Protein AF-A0A1Y3QHJ2-F1 (afdb_monomer_lite)

Sequence (324 aa):
MSIDGQADSLTLNLDTQTADIRLKFNGIVQNLMLSGNHRANIAVTGNGTVGNIDTSQLTGNANLILSGQLNVKTVNNGPASLLQMSVPSASGPSTPSAPSSPSTPSAPPDYNPSVVNAVYEANADFVKFRIDATDAVKIYYTAVETGKSGPGSAERLKEWVEESDLSDGTTGESAVTGGFANITVTNLVESTDYVLYITAEAPDGKLSDLYRKSFATDEFRIISSSYNIPDPDGDEVEVTVRLNALGDAWLYWALTTDLTSSFDSNDVKTREDFVKCGKFLKDSGTAEAVFNINNIAPGTRYRLLVAAEDRKDKLSDVFVLPLE

Radius of gyration: 25.55 Å; chains: 1; bounding box: 51×55×76 Å

Secondary structure (DSSP, 8-state):
-EE-SEEEEEEEE----S--EEEEE-SEEEEEEEEE---SEEEEEESSEEEEEEEEEE-S-PEEEE-SS-EEEEETTEEGGGTBPPPPPP-PPPPP--PPPPPPPPPPP----EEEEEEEEE-SS-EEEEEEEES-SEEEEEEEETTS---SSHHHHHHHHHHS-GGGSSEEEEE-BTTEEEEEE-SPPTT-EEEEEEEEE-TTSPBPP-EEEEEEPPPP-EEEEEEE-S-TTSS-EEEEEEES--S--EEEEEEES-TT----TTGGGT-TT-EEEEE--GGG---EEEEEE--PPTT--EEEEEEEE-TTSPBPPPEEEEE-

pLDDT: mean 76.07, std 14.59, range [29.7, 97.44]

Structure (mmCIF, N/CA/C/O backbone):
data_AF-A0A1Y3QHJ2-F1
#
_entry.id   AF-A0A1Y3QHJ2-F1
#
loop_
_atom_site.group_PDB
_atom_site.id
_atom_site.type_symbol
_atom_site.label_atom_id
_atom_site.label_alt_id
_atom_site.label_comp_id
_atom_site.label_asym_id
_atom_site.label_entity_id
_atom_site.label_seq_id
_atom_site.pdbx_PDB_ins_code
_atom_site.Cartn_x
_atom_site.Cartn_y
_atom_site.Cartn_z
_atom_site.occupancy
_atom_site.B_iso_or_equiv
_atom_site.auth_seq_id
_atom_site.auth_comp_id
_atom_site.auth_asym_id
_atom_site.auth_atom_id
_atom_site.pdbx_PDB_model_num
ATOM 1 N N . MET A 1 1 ? -21.244 -11.523 -12.865 1.00 74.50 1 MET A N 1
ATOM 2 C CA . MET A 1 1 ? -22.252 -11.129 -13.876 1.00 74.50 1 MET A CA 1
ATOM 3 C C . MET A 1 1 ? -21.864 -11.728 -15.225 1.00 74.50 1 MET A C 1
ATOM 5 O O . MET A 1 1 ? -20.680 -11.699 -15.538 1.00 74.50 1 MET A O 1
ATOM 9 N N . SER A 1 2 ? -22.811 -12.298 -15.984 1.00 73.25 2 SER A N 1
ATOM 10 C CA . SER A 1 2 ? -22.583 -12.787 -17.361 1.00 73.25 2 SER A CA 1
ATOM 11 C C . SER A 1 2 ? -23.254 -11.842 -18.353 1.00 73.25 2 SER A C 1
ATOM 13 O O . SER A 1 2 ? -24.380 -11.419 -18.101 1.00 73.25 2 SER A O 1
ATOM 15 N N . ILE A 1 3 ? -22.560 -11.500 -19.436 1.00 71.75 3 ILE A N 1
ATOM 16 C CA . ILE A 1 3 ? -23.024 -10.592 -20.486 1.00 71.75 3 ILE A CA 1
ATOM 17 C C . ILE A 1 3 ? -22.889 -11.311 -21.829 1.00 71.75 3 ILE A C 1
ATOM 19 O O . ILE A 1 3 ? -21.783 -11.636 -22.275 1.00 71.75 3 ILE A O 1
ATOM 23 N N . ASP A 1 4 ? -24.034 -11.541 -22.463 1.00 75.88 4 ASP A N 1
ATOM 24 C CA . ASP A 1 4 ? -24.168 -12.240 -23.738 1.00 75.88 4 ASP A CA 1
ATOM 25 C C . ASP A 1 4 ? -24.806 -11.286 -24.771 1.00 75.88 4 ASP A C 1
ATOM 27 O O . ASP A 1 4 ? -25.758 -10.576 -24.446 1.00 75.88 4 ASP A O 1
ATOM 31 N N . GLY A 1 5 ? -24.285 -11.239 -26.006 1.00 69.38 5 GLY A N 1
ATOM 32 C CA . GLY A 1 5 ? -24.811 -10.385 -27.091 1.00 69.38 5 GLY A CA 1
ATOM 33 C C . GLY A 1 5 ? -23.805 -9.395 -27.700 1.00 69.38 5 GLY A C 1
ATOM 34 O O . GLY A 1 5 ? -22.603 -9.479 -27.452 1.00 69.38 5 GLY A O 1
ATOM 35 N N . GLN A 1 6 ? -24.285 -8.477 -28.547 1.00 80.00 6 GLN A N 1
ATOM 36 C CA . GLN A 1 6 ? -23.481 -7.384 -29.115 1.00 80.00 6 GLN A CA 1
ATOM 37 C C . GLN A 1 6 ? -23.921 -6.033 -28.544 1.00 80.00 6 GLN A C 1
ATOM 39 O O . GLN A 1 6 ? -25.118 -5.757 -28.491 1.00 80.00 6 GLN A O 1
ATOM 44 N N . ALA A 1 7 ? -22.962 -5.192 -28.154 1.00 76.88 7 ALA A N 1
ATOM 45 C CA . ALA A 1 7 ? -23.208 -3.820 -27.720 1.00 76.88 7 ALA A CA 1
ATOM 46 C C . ALA A 1 7 ? -22.099 -2.870 -28.199 1.00 76.88 7 ALA A C 1
ATOM 48 O O . ALA A 1 7 ? -20.909 -3.176 -28.104 1.00 76.88 7 ALA A O 1
ATOM 49 N N . ASP A 1 8 ? -22.480 -1.680 -28.659 1.00 74.19 8 ASP A N 1
ATOM 50 C CA . ASP A 1 8 ? -21.516 -0.633 -29.026 1.00 74.19 8 ASP A CA 1
ATOM 51 C C . ASP A 1 8 ? -20.899 0.038 -27.787 1.00 74.19 8 ASP A C 1
ATOM 53 O O . ASP A 1 8 ? -19.733 0.439 -27.788 1.00 74.19 8 ASP A O 1
ATOM 57 N N . SER A 1 9 ? -21.665 0.137 -26.701 1.00 83.69 9 SER A N 1
ATOM 58 C CA . SER A 1 9 ? -21.192 0.652 -25.420 1.00 83.69 9 SER A CA 1
ATOM 59 C C . SER A 1 9 ? -21.921 -0.020 -24.265 1.00 83.69 9 SER A C 1
ATOM 61 O O . SER A 1 9 ? -23.129 -0.258 -24.335 1.00 83.69 9 SER A O 1
ATOM 63 N N . LEU A 1 10 ? -21.183 -0.313 -23.200 1.00 83.50 10 LEU A N 1
ATOM 64 C CA . LEU A 1 10 ? -21.705 -0.796 -21.934 1.00 83.50 10 LEU A CA 1
ATOM 65 C C . LEU A 1 10 ? -21.064 -0.008 -20.793 1.00 83.50 10 LEU A C 1
ATOM 67 O O . LEU A 1 10 ? -19.842 0.055 -20.683 1.00 83.50 10 LEU A O 1
ATOM 71 N N . THR A 1 11 ? -21.891 0.552 -19.915 1.00 85.50 11 THR A N 1
ATOM 72 C CA . THR A 1 11 ? -21.436 1.245 -18.707 1.00 85.50 11 THR A CA 1
ATOM 73 C C . THR A 1 11 ? -21.880 0.475 -17.478 1.00 85.50 11 THR A C 1
ATOM 75 O O . THR A 1 11 ? -23.063 0.168 -17.331 1.00 85.50 11 THR A O 1
ATOM 78 N N . LEU A 1 12 ? -20.935 0.175 -16.591 1.00 83.19 12 LEU A N 1
ATOM 79 C CA . LEU A 1 12 ? -21.197 -0.472 -15.313 1.00 83.19 12 LEU A CA 1
ATOM 80 C C . LEU A 1 12 ? -20.779 0.468 -14.186 1.00 83.19 12 LEU A C 1
ATOM 82 O O . LEU A 1 12 ? -19.601 0.804 -14.068 1.00 83.19 12 LEU A O 1
ATOM 86 N N . ASN A 1 13 ? -21.749 0.859 -13.356 1.00 83.69 13 ASN A N 1
ATOM 87 C CA . ASN A 1 13 ? -21.467 1.583 -12.125 1.00 83.69 13 ASN A CA 1
ATOM 88 C C . ASN A 1 13 ? -21.256 0.589 -10.974 1.00 83.69 13 ASN A C 1
ATOM 90 O O . ASN A 1 13 ? -22.161 -0.175 -10.636 1.00 83.69 13 ASN A O 1
ATOM 94 N N . LEU A 1 14 ? -20.054 0.589 -10.408 1.00 78.44 14 LEU A N 1
ATOM 95 C CA . LEU A 1 14 ? -19.571 -0.356 -9.407 1.00 78.44 14 LEU A CA 1
ATOM 96 C C . LEU A 1 14 ? -19.468 0.327 -8.036 1.00 78.44 14 LEU A C 1
ATOM 98 O O . LEU A 1 14 ? -18.409 0.363 -7.413 1.00 78.44 14 LEU A O 1
ATOM 102 N N . ASP A 1 15 ? -20.584 0.870 -7.558 1.00 67.00 15 ASP A N 1
ATOM 103 C CA . ASP A 1 15 ? -20.680 1.446 -6.217 1.00 67.00 15 ASP A CA 1
ATOM 104 C C . ASP A 1 15 ? -21.048 0.355 -5.211 1.00 67.00 15 ASP A C 1
ATOM 106 O O . ASP A 1 15 ? -22.217 0.079 -4.971 1.00 67.00 15 ASP A O 1
ATOM 110 N N . THR A 1 16 ? -20.039 -0.333 -4.677 1.00 53.06 16 THR A N 1
ATOM 111 C CA . THR A 1 16 ? -20.116 -1.208 -3.490 1.00 53.06 16 THR A CA 1
ATOM 112 C C . THR A 1 16 ? -18.688 -1.621 -3.113 1.00 53.06 16 THR A C 1
ATOM 114 O O . THR A 1 16 ? -17.949 -2.182 -3.926 1.00 53.06 16 THR A O 1
ATOM 117 N N . GLN A 1 17 ? -18.254 -1.256 -1.905 1.00 61.88 17 GLN A N 1
ATOM 118 C CA . GLN A 1 17 ? -16.853 -1.340 -1.484 1.00 61.88 17 GLN A CA 1
ATOM 119 C C . GLN A 1 17 ? -16.492 -2.743 -0.960 1.00 61.88 17 GLN A C 1
ATOM 121 O O . GLN A 1 17 ? -17.275 -3.344 -0.236 1.00 61.88 17 GLN A O 1
ATOM 126 N N . THR A 1 18 ? -15.280 -3.188 -1.325 1.00 54.88 18 THR A N 1
ATOM 127 C CA . THR A 1 18 ? -14.470 -4.344 -0.858 1.00 54.88 18 THR A CA 1
ATOM 128 C C . THR A 1 18 ? -14.673 -5.751 -1.443 1.00 54.88 18 THR A C 1
ATOM 130 O O . THR A 1 18 ? -13.774 -6.570 -1.265 1.00 54.88 18 THR A O 1
ATOM 133 N N . ALA A 1 19 ? -15.738 -6.064 -2.188 1.00 63.38 19 ALA A N 1
ATOM 134 C CA . ALA A 1 19 ? -15.922 -7.423 -2.734 1.00 63.38 19 ALA A CA 1
ATOM 135 C C . ALA A 1 19 ? -15.383 -7.598 -4.166 1.00 63.38 19 ALA A C 1
ATOM 137 O O . ALA A 1 19 ? -15.693 -6.790 -5.031 1.00 63.38 19 ALA A O 1
ATOM 138 N N . ASP A 1 20 ? -14.663 -8.688 -4.455 1.00 73.25 20 ASP A N 1
ATOM 139 C CA . ASP A 1 20 ? -14.214 -9.000 -5.821 1.00 73.25 20 ASP A CA 1
ATOM 140 C C . ASP A 1 20 ? -15.395 -9.159 -6.797 1.00 73.25 20 ASP A C 1
ATOM 142 O O . ASP A 1 20 ? -16.330 -9.935 -6.571 1.00 73.25 20 ASP A O 1
ATOM 146 N N . ILE A 1 21 ? -15.318 -8.484 -7.943 1.00 77.62 21 ILE A N 1
ATOM 147 C CA . ILE A 1 21 ? -16.323 -8.538 -9.004 1.00 77.62 21 ILE A CA 1
ATOM 148 C C . ILE A 1 21 ? -15.793 -9.361 -10.174 1.00 77.62 21 ILE A C 1
ATOM 150 O O . ILE A 1 21 ? -14.701 -9.138 -10.687 1.00 77.62 21 ILE A O 1
ATOM 154 N N . ARG A 1 22 ? -16.611 -10.303 -10.656 1.00 80.06 22 ARG A N 1
ATOM 155 C CA . ARG A 1 22 ? -16.335 -11.066 -11.882 1.00 80.06 22 ARG A CA 1
ATOM 156 C C . ARG A 1 22 ? -17.336 -10.716 -12.976 1.00 80.06 22 ARG A C 1
ATOM 158 O O . ARG A 1 22 ? -18.538 -10.973 -12.836 1.00 80.06 22 ARG A O 1
ATOM 165 N N . LEU A 1 23 ? -16.833 -10.173 -14.078 1.00 84.31 23 LEU A N 1
ATOM 166 C CA . LEU A 1 23 ? -17.567 -9.888 -15.306 1.00 84.31 23 LEU A CA 1
ATOM 167 C C . LEU A 1 23 ? -17.181 -10.940 -16.351 1.00 84.31 23 LEU A C 1
ATOM 169 O O . LEU A 1 23 ? -16.006 -11.095 -16.672 1.00 84.31 23 LEU A O 1
ATOM 173 N N . LYS A 1 24 ? -18.151 -11.698 -16.861 1.00 83.25 24 LYS A N 1
ATOM 174 C CA . LYS A 1 24 ? -17.929 -12.713 -17.897 1.00 83.25 24 LYS A CA 1
ATOM 175 C C . LYS A 1 24 ? -18.602 -12.281 -19.195 1.00 83.25 24 LYS A C 1
ATOM 177 O O . LYS A 1 24 ? -19.815 -12.107 -19.208 1.00 83.25 24 LYS A O 1
ATOM 182 N N . PHE A 1 25 ? -17.831 -12.148 -20.269 1.00 80.75 25 PHE A N 1
ATOM 183 C CA . PHE A 1 25 ? -18.305 -11.754 -21.595 1.00 80.75 25 PHE A CA 1
ATOM 184 C C . PHE A 1 25 ? -18.211 -12.923 -22.577 1.00 80.75 25 PHE A C 1
ATOM 186 O O . PHE A 1 25 ? -17.124 -13.451 -22.820 1.00 80.75 25 PHE A O 1
ATOM 193 N N . ASN A 1 26 ? -19.334 -13.290 -23.197 1.00 78.19 26 ASN A N 1
ATOM 194 C CA . ASN A 1 26 ? -19.367 -14.270 -24.294 1.00 78.19 26 ASN A CA 1
ATOM 195 C C . ASN A 1 26 ? -19.867 -13.645 -25.614 1.00 78.19 26 ASN A C 1
ATOM 197 O O . ASN A 1 26 ? -20.387 -14.344 -26.480 1.00 78.19 26 ASN A O 1
ATOM 201 N N . GLY A 1 27 ? -19.727 -12.323 -25.761 1.00 75.81 27 GLY A N 1
ATOM 202 C CA . GLY A 1 27 ? -20.218 -11.532 -26.895 1.00 75.81 27 GLY A CA 1
ATOM 203 C C . GLY A 1 27 ? -19.237 -10.442 -27.345 1.00 75.81 27 GLY A C 1
ATOM 204 O O . GLY A 1 27 ? -18.056 -10.510 -27.014 1.00 75.81 27 GLY A O 1
ATOM 205 N N . ILE A 1 28 ? -19.698 -9.443 -28.105 1.00 79.25 28 ILE A N 1
ATOM 206 C CA . ILE A 1 28 ? -18.853 -8.324 -28.569 1.00 79.25 28 ILE A CA 1
ATOM 207 C C . ILE A 1 28 ? -19.315 -7.025 -27.912 1.00 79.25 28 ILE A C 1
ATOM 209 O O . ILE A 1 28 ? -20.447 -6.601 -28.119 1.00 79.25 28 ILE A O 1
ATOM 213 N N . VAL A 1 29 ? -18.423 -6.369 -27.175 1.00 83.75 29 VAL A N 1
ATOM 214 C CA . VAL A 1 29 ? -18.633 -5.033 -26.608 1.00 83.75 29 VAL A CA 1
ATOM 215 C C . VAL A 1 29 ? -17.562 -4.101 -27.155 1.00 83.75 29 VAL A C 1
ATOM 217 O O . VAL A 1 29 ? -16.384 -4.341 -26.925 1.00 83.75 29 VAL A O 1
ATOM 220 N N . GLN A 1 30 ? -17.919 -3.048 -27.894 1.00 78.69 30 GLN A N 1
ATOM 221 C CA . GLN A 1 30 ? -16.894 -2.146 -28.447 1.00 78.69 30 GLN A CA 1
ATOM 222 C C . GLN A 1 30 ? -16.276 -1.249 -27.370 1.00 78.69 30 GLN A C 1
ATOM 224 O O . GLN A 1 30 ? -15.064 -1.059 -27.374 1.00 78.69 30 GLN A O 1
ATOM 229 N N . ASN A 1 31 ? -17.076 -0.750 -26.424 1.00 81.69 31 ASN A N 1
ATOM 230 C CA . ASN A 1 31 ? -16.598 0.084 -25.321 1.00 81.69 31 ASN A CA 1
ATOM 231 C C . ASN A 1 31 ? -17.217 -0.363 -23.996 1.00 81.69 31 ASN A C 1
ATOM 233 O O . ASN A 1 31 ? -18.437 -0.393 -23.856 1.00 81.69 31 ASN A O 1
ATOM 237 N N . LEU A 1 32 ? -16.377 -0.696 -23.023 1.00 85.75 32 LEU A N 1
ATOM 238 C CA . LEU A 1 32 ? -16.761 -0.969 -21.647 1.00 85.75 32 LEU A CA 1
ATOM 239 C C . LEU A 1 32 ? -16.273 0.184 -20.773 1.00 85.75 32 LEU A C 1
ATOM 241 O O . LEU A 1 32 ? -15.070 0.373 -20.640 1.00 85.75 32 LEU A O 1
ATOM 245 N N . MET A 1 33 ? -17.185 0.924 -20.154 1.00 88.12 33 MET A N 1
ATOM 246 C CA . MET A 1 33 ? -16.842 1.935 -19.156 1.00 88.12 33 MET A CA 1
ATOM 247 C C . MET A 1 33 ? -17.164 1.406 -17.763 1.00 88.12 33 MET A C 1
ATOM 249 O O . MET A 1 33 ? -18.305 1.033 -17.479 1.00 88.12 33 MET A O 1
ATOM 253 N N . LEU A 1 34 ? -16.155 1.381 -16.902 1.00 87.19 34 LEU A N 1
ATOM 254 C CA . LEU A 1 34 ? -16.293 1.057 -15.493 1.00 87.19 34 LEU A CA 1
ATOM 255 C C . LEU A 1 34 ? -16.193 2.359 -14.697 1.00 87.19 34 LEU A C 1
ATOM 257 O O . LEU A 1 34 ? -15.234 3.116 -14.853 1.00 87.19 34 LEU A O 1
ATOM 261 N N . SER A 1 35 ? -17.186 2.621 -13.855 1.00 85.56 35 SER A N 1
ATOM 262 C CA . SER A 1 35 ? -17.244 3.816 -13.011 1.00 85.56 35 SER A CA 1
ATOM 263 C C . SER A 1 35 ? -17.597 3.459 -11.571 1.00 85.56 35 SER A C 1
ATOM 265 O O . SER A 1 35 ? -18.102 2.368 -11.316 1.00 85.56 35 SER A O 1
ATOM 267 N N . GLY A 1 36 ? -17.364 4.386 -10.644 1.00 77.75 36 GLY A N 1
ATOM 268 C CA . GLY A 1 36 ? -17.767 4.254 -9.238 1.00 77.75 36 GLY A CA 1
ATOM 269 C C . GLY 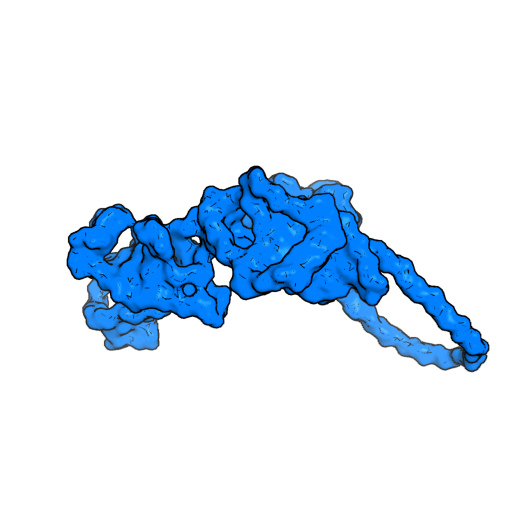A 1 36 ? -16.593 4.068 -8.277 1.00 77.75 36 GLY A C 1
ATOM 270 O O . GLY A 1 36 ? -15.427 4.043 -8.676 1.00 77.75 36 GLY A O 1
ATOM 271 N N . ASN A 1 37 ? -16.886 3.954 -6.984 1.00 76.38 37 ASN A N 1
ATOM 272 C CA . ASN A 1 37 ? -15.870 3.829 -5.933 1.00 76.38 37 ASN A CA 1
ATOM 273 C C . ASN A 1 37 ? -15.683 2.362 -5.513 1.00 76.38 37 ASN A C 1
ATOM 275 O O . ASN A 1 37 ? -16.246 1.906 -4.514 1.00 76.38 37 ASN A O 1
ATOM 279 N N . HIS A 1 38 ? -14.883 1.622 -6.285 1.00 73.69 38 HIS A N 1
ATOM 280 C CA . HIS A 1 38 ? -14.616 0.202 -6.054 1.00 73.69 38 HIS A CA 1
ATOM 281 C C . HIS A 1 38 ? -13.166 -0.065 -5.641 1.00 73.69 38 HIS A C 1
ATOM 283 O O . HIS A 1 38 ? -12.256 0.427 -6.301 1.00 73.69 38 HIS A O 1
ATOM 289 N N . ARG A 1 39 ? -12.965 -0.873 -4.588 1.00 67.19 39 ARG A N 1
ATOM 290 C CA . ARG A 1 39 ? -11.658 -1.086 -3.928 1.00 67.19 39 ARG A CA 1
ATOM 291 C C . ARG A 1 39 ? -11.122 -2.525 -3.941 1.00 67.19 39 ARG A C 1
ATOM 293 O O . ARG A 1 39 ? -10.211 -2.832 -3.184 1.00 67.19 39 ARG A O 1
ATOM 300 N N . ALA A 1 40 ? -11.702 -3.410 -4.753 1.00 67.25 40 ALA A N 1
ATOM 301 C CA . ALA A 1 40 ? -11.321 -4.825 -4.854 1.00 67.25 40 ALA A CA 1
ATOM 302 C C . ALA A 1 40 ? -11.030 -5.236 -6.311 1.00 67.25 40 ALA A C 1
ATOM 304 O O . ALA A 1 40 ? -10.972 -4.380 -7.201 1.00 67.25 40 ALA A O 1
ATOM 305 N N . ASN A 1 41 ? -10.783 -6.526 -6.576 1.00 75.94 41 ASN A N 1
ATOM 306 C CA . ASN A 1 41 ? -10.454 -6.976 -7.927 1.00 75.94 41 ASN A CA 1
ATOM 307 C C . ASN A 1 41 ? -11.695 -6.974 -8.826 1.00 75.94 41 ASN A C 1
ATOM 309 O O . ASN A 1 41 ? -12.740 -7.522 -8.482 1.00 75.94 41 ASN A O 1
ATOM 313 N N . ILE A 1 42 ? -11.541 -6.453 -10.040 1.00 78.69 42 ILE A N 1
ATOM 314 C CA . ILE A 1 42 ? -12.498 -6.589 -11.133 1.00 78.69 42 ILE A CA 1
ATOM 315 C C . ILE A 1 42 ? -11.883 -7.549 -12.149 1.00 78.69 42 ILE A C 1
ATOM 317 O O . ILE A 1 42 ? -11.022 -7.178 -12.946 1.00 78.69 42 ILE A O 1
ATOM 321 N N . ALA A 1 43 ? -12.322 -8.802 -12.135 1.00 80.00 43 ALA A N 1
ATOM 322 C CA . ALA A 1 43 ? -11.912 -9.783 -13.128 1.00 80.00 43 ALA A CA 1
ATOM 323 C C . ALA A 1 43 ? -12.849 -9.730 -14.338 1.00 80.00 43 ALA A C 1
ATOM 325 O O . ALA A 1 43 ? -14.030 -10.074 -14.239 1.00 80.00 43 ALA A O 1
ATOM 326 N N . VAL A 1 44 ? -12.313 -9.343 -15.492 1.00 82.56 44 VAL A N 1
ATOM 327 C CA . VAL A 1 44 ? -12.990 -9.413 -16.787 1.00 82.56 44 VAL A CA 1
ATOM 328 C C . VAL A 1 44 ? -12.533 -10.682 -17.497 1.00 82.56 44 VAL A C 1
ATOM 330 O O . VAL A 1 44 ? -11.347 -10.900 -17.747 1.00 82.56 44 VAL A O 1
ATOM 333 N N . THR A 1 45 ? -13.490 -11.559 -17.773 1.00 78.19 45 THR A N 1
ATOM 334 C CA . THR A 1 45 ? -13.250 -12.937 -18.207 1.00 78.19 45 THR A CA 1
ATOM 335 C C . THR A 1 45 ? -14.158 -13.323 -19.371 1.00 78.19 45 THR A C 1
ATOM 337 O O . THR A 1 45 ? -15.135 -12.630 -19.651 1.00 78.19 45 THR A O 1
ATOM 340 N N . GLY A 1 46 ? -13.888 -14.452 -20.026 1.00 77.31 46 GLY A N 1
ATOM 341 C CA . GLY A 1 46 ? -14.797 -15.062 -21.002 1.00 77.31 46 GLY A CA 1
ATOM 342 C C . GLY A 1 46 ? -14.148 -15.330 -22.356 1.00 77.31 46 GLY A C 1
ATOM 343 O O . GLY A 1 46 ? -12.927 -15.429 -22.447 1.00 77.31 46 GLY A O 1
ATOM 344 N N . ASN A 1 47 ? -14.984 -15.486 -23.385 1.00 76.69 47 ASN A N 1
ATOM 345 C CA . ASN A 1 47 ? -14.582 -15.908 -24.736 1.00 76.69 47 ASN A CA 1
ATOM 346 C C . ASN A 1 47 ? -15.000 -14.883 -25.815 1.00 76.69 47 ASN A C 1
ATOM 348 O O . ASN A 1 47 ? -15.051 -15.208 -26.999 1.00 76.69 47 ASN A O 1
ATOM 352 N N . GLY A 1 48 ? -15.397 -13.678 -25.395 1.00 76.69 48 GLY A N 1
ATOM 353 C CA . GLY A 1 48 ? -15.868 -12.596 -26.260 1.00 76.69 48 GLY A CA 1
ATOM 354 C C . GLY A 1 48 ? -14.786 -11.590 -26.670 1.00 76.69 48 GLY A C 1
ATOM 355 O O . GLY A 1 48 ? -13.601 -11.765 -26.390 1.00 76.69 48 GLY A O 1
ATOM 356 N N . THR A 1 49 ? -15.213 -10.492 -27.294 1.00 79.06 49 THR A N 1
ATOM 357 C CA . THR A 1 49 ? -14.356 -9.349 -27.645 1.00 79.06 49 THR A CA 1
ATOM 358 C C . THR A 1 49 ? -14.791 -8.120 -26.858 1.00 79.06 49 THR A C 1
ATOM 360 O O . THR A 1 49 ? -15.969 -7.767 -26.880 1.00 79.06 49 THR A O 1
ATOM 363 N N . VAL A 1 50 ? -13.844 -7.433 -26.222 1.00 82.31 50 VAL A N 1
ATOM 364 C CA . VAL A 1 50 ? -14.040 -6.111 -25.619 1.00 82.31 50 VAL A CA 1
ATOM 365 C C . VAL A 1 50 ? -13.098 -5.130 -26.314 1.00 82.31 50 VAL A C 1
ATOM 367 O O . VAL A 1 50 ? -11.890 -5.309 -26.279 1.00 82.31 50 VAL A O 1
ATOM 370 N N . GLY A 1 51 ? -13.612 -4.119 -27.009 1.00 77.19 51 GLY A N 1
ATOM 371 C CA . GLY A 1 51 ? -12.777 -3.173 -27.750 1.00 77.19 51 GLY A CA 1
ATOM 372 C C . GLY A 1 51 ? -11.908 -2.347 -26.803 1.00 77.19 51 GLY A C 1
ATOM 373 O O . GLY A 1 51 ? -10.733 -2.651 -26.618 1.00 77.19 51 GLY A O 1
ATOM 374 N N . ASN A 1 52 ? -12.491 -1.325 -26.187 1.00 81.56 52 ASN A N 1
ATOM 375 C CA . ASN A 1 52 ? -11.828 -0.501 -25.184 1.00 81.56 52 ASN A CA 1
ATOM 376 C C . ASN A 1 52 ? -12.442 -0.721 -23.799 1.00 81.56 52 ASN A C 1
ATOM 378 O O . ASN A 1 52 ? -13.665 -0.770 -23.673 1.00 81.56 52 ASN A O 1
ATOM 382 N N . ILE A 1 53 ? -11.603 -0.803 -22.770 1.00 81.94 53 ILE A N 1
ATOM 383 C CA . ILE A 1 53 ? -12.016 -0.723 -21.367 1.00 81.94 53 ILE A CA 1
ATOM 384 C C . ILE A 1 53 ? -11.561 0.629 -20.819 1.00 81.94 53 ILE A C 1
ATOM 386 O O . ILE A 1 53 ? -10.366 0.900 -20.767 1.00 81.94 53 ILE A O 1
ATOM 390 N N . ASP A 1 54 ? -12.503 1.465 -20.403 1.00 82.12 54 ASP A N 1
ATOM 391 C CA . ASP A 1 54 ? -12.248 2.748 -19.754 1.00 82.12 54 ASP A CA 1
ATOM 392 C C . ASP A 1 54 ? -12.514 2.627 -18.250 1.00 82.12 54 ASP A C 1
ATOM 394 O O . ASP A 1 54 ? -13.629 2.315 -17.825 1.00 82.12 54 ASP A O 1
ATOM 398 N N . THR A 1 55 ? -11.476 2.851 -17.449 1.00 80.31 55 THR A N 1
ATOM 399 C CA . THR A 1 55 ? -11.526 2.861 -15.982 1.00 80.31 55 THR A CA 1
ATOM 400 C C . THR A 1 55 ? -11.245 4.248 -15.408 1.00 80.31 55 THR A C 1
ATOM 402 O O . THR A 1 55 ? -11.012 4.369 -14.209 1.00 80.31 55 THR A O 1
ATOM 405 N N . SER A 1 56 ? -11.229 5.302 -16.227 1.00 76.81 56 SER A N 1
ATOM 406 C CA . SER A 1 56 ? -10.906 6.670 -15.790 1.00 76.81 56 SER A CA 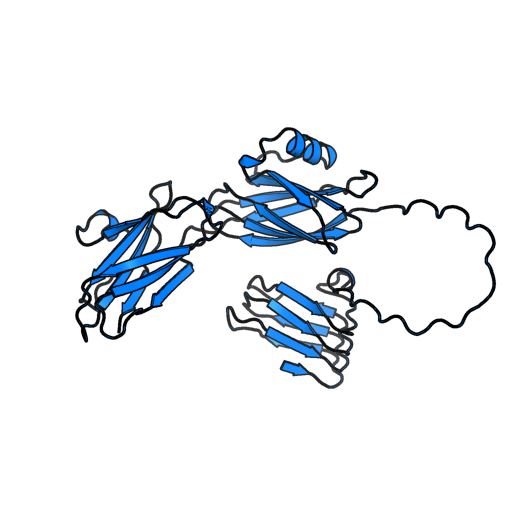1
ATOM 407 C C . SER A 1 56 ? -11.885 7.227 -14.751 1.00 76.81 56 SER A C 1
ATOM 409 O O . SER A 1 56 ? -11.536 8.128 -13.993 1.00 76.81 56 SER A O 1
ATOM 411 N N . GLN A 1 57 ? -13.101 6.676 -14.702 1.00 77.69 57 GLN A N 1
ATOM 412 C CA . GLN A 1 57 ? -14.163 7.052 -13.767 1.00 77.69 57 GLN A CA 1
ATOM 413 C C . GLN A 1 57 ? -14.257 6.113 -12.548 1.00 77.69 57 GLN A C 1
ATOM 415 O O . GLN A 1 57 ? -15.195 6.233 -11.755 1.00 77.69 57 GLN A O 1
ATOM 420 N N . LEU A 1 58 ? -13.323 5.165 -12.387 1.00 79.12 58 LEU A N 1
ATOM 421 C CA . LEU A 1 58 ? -13.195 4.352 -11.174 1.00 79.12 58 LEU A CA 1
ATOM 422 C C . LEU A 1 58 ? -12.332 5.089 -10.143 1.00 79.12 58 LEU A C 1
ATOM 424 O O . LEU A 1 58 ? -11.172 5.398 -10.401 1.00 79.12 58 LEU A O 1
ATOM 428 N N . THR A 1 59 ? -12.879 5.333 -8.954 1.00 62.41 59 THR A N 1
ATOM 429 C CA . THR A 1 59 ? -12.263 6.186 -7.919 1.00 62.41 59 THR A CA 1
ATOM 430 C C . THR A 1 59 ? -11.858 5.433 -6.644 1.00 62.41 59 THR A C 1
ATOM 432 O O . THR A 1 59 ? -11.629 6.051 -5.608 1.00 62.41 59 THR A O 1
ATOM 435 N N . GLY A 1 60 ? -11.738 4.098 -6.700 1.00 58.00 60 GLY A N 1
ATOM 436 C CA . GLY A 1 60 ? -11.490 3.257 -5.518 1.00 58.00 60 GLY A CA 1
ATOM 437 C C . GLY A 1 60 ? -10.235 2.367 -5.522 1.00 58.00 60 GLY A C 1
ATOM 438 O O . GLY A 1 60 ? -10.104 1.543 -4.632 1.00 58.00 60 GLY A O 1
ATOM 439 N N . ASN A 1 61 ? -9.281 2.519 -6.442 1.00 58.31 61 ASN A N 1
ATOM 440 C CA . ASN A 1 61 ? -8.086 1.649 -6.531 1.00 58.31 61 ASN A CA 1
ATOM 441 C C . ASN A 1 61 ? -8.398 0.168 -6.862 1.00 58.31 61 ASN A C 1
ATOM 443 O O . ASN A 1 61 ? -7.680 -0.736 -6.440 1.00 58.31 61 ASN A O 1
ATOM 447 N N . ALA A 1 62 ? -9.460 -0.098 -7.629 1.00 61.06 62 ALA A N 1
ATOM 448 C CA . ALA A 1 62 ? -9.772 -1.437 -8.128 1.00 61.06 62 ALA A CA 1
ATOM 449 C C . ALA A 1 62 ? -8.670 -1.997 -9.047 1.00 61.06 62 ALA A C 1
ATOM 451 O O . ALA A 1 62 ? -8.193 -1.311 -9.953 1.00 61.06 62 ALA A O 1
ATOM 452 N N . ASN A 1 63 ? -8.325 -3.273 -8.873 1.00 68.69 63 ASN A N 1
ATOM 453 C CA . ASN A 1 63 ? -7.388 -3.983 -9.746 1.00 68.69 63 ASN A CA 1
ATOM 454 C C . ASN A 1 63 ? -8.141 -4.658 -10.902 1.00 68.69 63 ASN A C 1
ATOM 456 O O . ASN A 1 63 ? -9.001 -5.507 -10.667 1.00 68.69 63 ASN A O 1
ATOM 460 N N . LEU A 1 64 ? -7.820 -4.308 -12.148 1.00 75.19 64 LEU A N 1
ATOM 461 C CA . LEU A 1 64 ? -8.418 -4.927 -13.333 1.00 75.19 64 LEU A CA 1
ATOM 462 C C . LEU A 1 64 ? -7.606 -6.160 -13.755 1.00 75.19 64 LEU A C 1
ATOM 464 O O . LEU A 1 64 ? -6.431 -6.049 -14.100 1.00 75.19 64 LEU A O 1
ATOM 468 N N . ILE A 1 65 ? -8.247 -7.328 -13.783 1.00 74.94 65 ILE A N 1
ATOM 469 C CA . ILE A 1 65 ? -7.632 -8.596 -14.200 1.00 74.94 65 ILE A CA 1
ATOM 470 C C . ILE A 1 65 ? -8.302 -9.071 -15.489 1.00 74.94 65 ILE A C 1
ATOM 472 O O . ILE A 1 65 ? -9.516 -9.275 -15.505 1.00 74.94 65 ILE A O 1
ATOM 476 N N . LEU A 1 66 ? -7.528 -9.292 -16.556 1.00 74.69 66 LEU A N 1
ATOM 477 C CA . LEU A 1 66 ? -8.027 -9.840 -17.822 1.00 74.69 66 LEU A CA 1
ATOM 478 C C . LEU A 1 66 ? -7.620 -11.311 -17.953 1.00 74.69 66 LEU A C 1
ATOM 480 O O . LEU A 1 66 ? -6.441 -11.651 -17.852 1.00 74.69 66 LEU A O 1
ATOM 484 N N . SER A 1 67 ? -8.586 -12.201 -18.181 1.00 66.00 67 SER A N 1
ATOM 485 C CA . SER A 1 67 ? -8.309 -13.640 -18.314 1.00 66.00 67 SER A CA 1
ATOM 486 C C . SER A 1 67 ? -9.307 -14.371 -19.220 1.00 66.00 67 SER A C 1
ATOM 488 O O . SER A 1 67 ? -10.378 -13.861 -19.544 1.00 66.00 67 SER A O 1
ATOM 490 N N . GLY A 1 68 ? -8.962 -15.592 -19.637 1.00 66.94 68 GLY A N 1
ATOM 491 C CA . GLY A 1 68 ? -9.761 -16.393 -20.574 1.00 66.94 68 GLY A CA 1
ATOM 492 C C . GLY A 1 68 ? -9.407 -16.137 -22.043 1.00 66.94 68 GLY A C 1
ATOM 493 O O . GLY A 1 68 ? -8.383 -15.535 -22.345 1.00 66.94 68 GLY A O 1
ATOM 494 N N . GLN A 1 69 ? -10.255 -16.595 -22.969 1.00 69.75 69 GLN A N 1
ATOM 495 C CA . GLN A 1 69 ? -10.104 -16.361 -24.418 1.00 69.75 69 GLN A CA 1
ATOM 496 C C . GLN A 1 69 ? -10.663 -14.992 -24.843 1.00 69.75 69 GLN A C 1
ATOM 498 O O . GLN A 1 69 ? -11.181 -14.827 -25.946 1.00 69.75 69 GLN A O 1
ATOM 503 N N . LEU A 1 70 ? -10.607 -14.016 -23.940 1.00 75.06 70 LEU A N 1
ATOM 504 C CA . LEU A 1 70 ? -11.176 -12.695 -24.131 1.00 75.06 70 LEU A CA 1
ATOM 505 C C . LEU A 1 70 ? -10.240 -11.863 -25.006 1.00 75.06 70 LEU A C 1
ATOM 507 O O . LEU A 1 70 ? -9.092 -11.641 -24.628 1.00 75.06 70 LEU A O 1
ATOM 511 N N . ASN A 1 71 ? -10.720 -11.362 -26.141 1.00 77.69 71 ASN A N 1
ATOM 512 C CA . ASN A 1 71 ? -9.946 -10.450 -26.978 1.00 77.69 71 ASN A CA 1
ATOM 513 C C . ASN A 1 71 ? -10.185 -9.006 -26.527 1.00 77.69 71 ASN A C 1
ATOM 515 O O . ASN A 1 71 ? -11.282 -8.484 -26.728 1.00 77.69 71 ASN A O 1
ATOM 519 N N . VAL A 1 72 ? -9.179 -8.373 -25.919 1.00 77.94 72 VAL A N 1
ATOM 520 C CA . VAL A 1 72 ? -9.244 -6.965 -25.511 1.00 77.94 72 VAL A CA 1
ATOM 521 C C . VAL A 1 72 ? -8.301 -6.138 -26.376 1.00 77.94 72 VAL A C 1
ATOM 523 O O . VAL A 1 72 ? -7.131 -6.496 -26.491 1.00 77.94 72 VAL A O 1
ATOM 526 N N . LYS A 1 73 ? -8.774 -5.043 -26.994 1.00 72.00 73 LYS A N 1
ATOM 527 C CA . LYS A 1 73 ? -7.881 -4.182 -27.797 1.00 72.00 73 LYS A CA 1
ATOM 528 C C . LYS A 1 73 ? -7.127 -3.196 -26.916 1.00 72.00 73 LYS A C 1
ATOM 530 O O . LYS A 1 73 ? -5.900 -3.133 -26.986 1.00 72.00 73 LYS A O 1
ATOM 535 N N . THR A 1 74 ? -7.843 -2.438 -26.088 1.00 65.50 74 THR A N 1
ATOM 536 C CA . THR A 1 74 ? -7.241 -1.382 -25.267 1.00 65.50 74 THR A CA 1
ATOM 537 C C . THR A 1 74 ? -7.824 -1.301 -23.861 1.00 65.50 74 THR A C 1
ATOM 539 O O . THR A 1 74 ? -8.996 -1.597 -23.640 1.00 65.50 74 THR A O 1
ATOM 542 N N . VAL A 1 75 ? -6.995 -0.870 -22.910 1.00 73.44 75 VAL A N 1
ATOM 543 C CA . VAL A 1 75 ? -7.408 -0.425 -21.573 1.00 73.44 75 VAL A CA 1
ATOM 544 C C . VAL A 1 75 ? -6.891 0.994 -21.377 1.00 73.44 75 VAL A C 1
ATOM 546 O O . VAL A 1 75 ? -5.697 1.235 -21.541 1.00 73.44 75 VAL A O 1
ATOM 549 N N . ASN A 1 76 ? -7.779 1.942 -21.068 1.00 73.69 76 ASN A N 1
ATOM 550 C CA . ASN A 1 76 ? -7.472 3.372 -20.943 1.00 73.69 76 ASN A CA 1
ATOM 551 C C . ASN A 1 76 ? -6.662 3.911 -22.133 1.00 73.69 76 ASN A C 1
ATOM 553 O O . ASN A 1 76 ? -5.706 4.665 -21.963 1.00 73.69 76 ASN A O 1
ATOM 557 N N . ASN A 1 77 ? -7.037 3.491 -23.345 1.00 61.94 77 ASN A N 1
ATOM 558 C CA . ASN A 1 77 ? -6.362 3.818 -24.606 1.00 61.94 77 ASN A CA 1
ATOM 559 C C . ASN A 1 77 ? -4.924 3.264 -24.770 1.00 61.94 77 ASN A C 1
ATOM 561 O O . ASN A 1 77 ? -4.291 3.542 -25.786 1.00 61.94 77 ASN A O 1
ATOM 565 N N . GLY A 1 78 ? -4.417 2.453 -23.833 1.00 55.44 78 GLY A N 1
ATOM 566 C CA . GLY A 1 78 ? -3.180 1.671 -23.975 1.00 55.44 78 GLY A CA 1
ATOM 567 C C . GLY A 1 78 ? -3.447 0.231 -24.446 1.00 55.44 78 GLY A C 1
ATOM 568 O O . GLY A 1 78 ? -4.574 -0.247 -24.307 1.00 55.44 78 GLY A O 1
ATOM 569 N N . PRO A 1 79 ? -2.459 -0.491 -25.009 1.00 62.25 79 PRO A N 1
ATOM 570 C CA . PRO A 1 79 ? -2.654 -1.854 -25.509 1.00 62.25 79 PRO A CA 1
ATOM 571 C C . PRO A 1 79 ? -2.976 -2.837 -24.373 1.00 62.25 79 PRO A C 1
ATOM 573 O O . PRO A 1 79 ? -2.217 -2.979 -23.415 1.00 62.25 79 PRO A O 1
ATOM 576 N N . ALA A 1 80 ? -4.093 -3.558 -24.492 1.00 53.84 80 ALA A N 1
ATOM 577 C CA . ALA A 1 80 ? -4.557 -4.476 -23.447 1.00 53.84 80 ALA A CA 1
ATOM 578 C C . ALA A 1 80 ? -3.763 -5.793 -23.368 1.00 53.84 80 ALA A C 1
ATOM 580 O O . ALA A 1 80 ? -3.868 -6.511 -22.372 1.00 53.84 80 ALA A O 1
ATOM 581 N N . SER A 1 81 ? -2.935 -6.093 -24.377 1.00 52.62 81 SER A N 1
ATOM 582 C CA . SER A 1 81 ? -2.041 -7.261 -24.409 1.00 52.62 81 SER A CA 1
ATOM 583 C C . SER A 1 81 ? -1.047 -7.300 -23.242 1.00 52.62 81 SER A C 1
ATOM 585 O O . SER A 1 81 ? -0.511 -8.356 -22.939 1.00 52.62 81 SER A O 1
ATOM 587 N N . LEU A 1 82 ? -0.824 -6.164 -22.572 1.00 46.12 82 LEU A N 1
ATOM 588 C CA . LEU A 1 82 ? 0.040 -6.033 -21.394 1.00 46.12 82 LEU A CA 1
ATOM 589 C C . LEU A 1 82 ? -0.639 -6.484 -20.086 1.00 46.12 82 LEU A C 1
ATOM 591 O O . LEU A 1 82 ? 0.029 -6.635 -19.070 1.00 46.12 82 LEU A O 1
ATOM 595 N N . LEU A 1 83 ? -1.960 -6.699 -20.100 1.00 47.28 83 LEU A N 1
ATOM 596 C CA . LEU A 1 83 ? -2.763 -7.092 -18.933 1.00 47.28 83 LEU A CA 1
ATOM 597 C C . LEU A 1 83 ? -3.399 -8.486 -19.077 1.00 47.28 83 LEU A C 1
ATOM 599 O O . LEU A 1 83 ? -4.045 -8.966 -18.145 1.00 47.28 83 LEU A O 1
ATOM 603 N N . GLN A 1 84 ? -3.243 -9.135 -20.235 1.00 48.47 84 GLN A N 1
ATOM 604 C CA . GLN A 1 84 ? -3.749 -10.484 -20.486 1.00 48.47 84 GLN A CA 1
ATOM 605 C C . GLN A 1 84 ? -2.767 -11.532 -19.954 1.00 48.47 84 GLN A C 1
ATOM 607 O O . GLN A 1 84 ? -1.637 -11.636 -20.424 1.00 48.47 84 GLN A O 1
ATOM 612 N N . MET A 1 85 ? -3.209 -12.360 -19.005 1.00 38.66 85 MET A N 1
ATOM 613 C CA . MET A 1 85 ? -2.447 -13.546 -18.608 1.00 38.66 85 MET A CA 1
ATOM 614 C C . MET A 1 85 ? -2.500 -14.603 -19.721 1.00 38.66 85 MET A C 1
ATOM 616 O O . MET A 1 85 ? -3.571 -15.114 -20.055 1.00 38.66 85 MET A O 1
ATOM 620 N N . SER A 1 86 ? -1.340 -14.948 -20.285 1.00 36.88 86 SER A N 1
ATOM 621 C CA . SER A 1 86 ? -1.200 -16.003 -21.293 1.00 36.88 86 SER A CA 1
ATOM 622 C C . SER A 1 86 ? -1.610 -17.365 -20.724 1.00 36.88 86 SER A C 1
ATOM 624 O O . SER A 1 86 ? -0.999 -17.866 -19.781 1.00 36.88 86 SER A O 1
ATOM 626 N N . VAL A 1 87 ? -2.621 -18.001 -21.318 1.00 33.16 87 VAL A N 1
ATOM 627 C CA . VAL A 1 87 ? -2.954 -19.405 -21.032 1.00 33.16 87 VAL A CA 1
ATOM 628 C C . VAL A 1 87 ? -1.959 -20.307 -21.781 1.00 33.16 87 VAL A C 1
ATOM 630 O O . VAL A 1 87 ? -1.726 -20.065 -22.969 1.00 33.16 87 VAL A O 1
ATOM 633 N N . PRO A 1 88 ? -1.384 -21.358 -21.161 1.00 30.67 88 PRO A N 1
ATOM 634 C CA . PRO A 1 88 ? -0.563 -22.331 -21.877 1.00 30.67 88 PRO A CA 1
ATOM 635 C C . PRO A 1 88 ? -1.398 -23.006 -22.972 1.00 30.67 88 PRO A C 1
ATOM 637 O O . PRO A 1 88 ? -2.406 -23.652 -22.685 1.00 30.67 88 PRO A O 1
ATOM 640 N N . SER A 1 89 ? -1.007 -22.835 -24.235 1.00 29.70 89 SER A N 1
ATOM 641 C CA . SER A 1 89 ? -1.706 -23.457 -25.361 1.00 29.70 89 SER A CA 1
ATOM 642 C C . SER A 1 89 ? -1.429 -24.964 -25.367 1.00 29.70 89 SER A C 1
ATOM 644 O O . SER A 1 89 ? -0.275 -25.388 -25.318 1.00 29.70 89 SER A O 1
ATOM 646 N N . ALA A 1 90 ? -2.488 -25.775 -2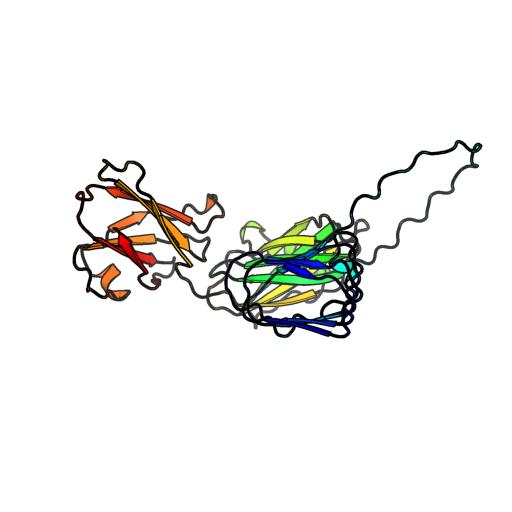5.390 1.00 30.44 90 ALA A N 1
ATOM 647 C CA . ALA A 1 90 ? -2.398 -27.229 -25.396 1.00 30.44 90 ALA A CA 1
ATOM 648 C C . ALA A 1 90 ? -1.768 -27.731 -26.708 1.00 30.44 90 ALA A C 1
ATOM 650 O O . ALA A 1 90 ? -2.302 -27.515 -27.796 1.00 30.44 90 ALA A O 1
ATOM 651 N N . SER A 1 91 ? -0.636 -28.421 -26.591 1.00 33.41 91 SER A N 1
ATOM 652 C CA . SER A 1 91 ? 0.072 -29.079 -27.687 1.00 33.41 91 SER A CA 1
ATOM 653 C C . SER A 1 91 ? -0.804 -30.169 -28.324 1.00 33.41 91 SER A C 1
ATOM 655 O O . SER A 1 91 ? -1.066 -31.201 -27.708 1.00 33.41 91 SER A O 1
ATOM 657 N N . GLY A 1 92 ? -1.262 -29.950 -29.559 1.00 31.36 92 GLY A N 1
ATOM 658 C CA . GLY A 1 92 ? -1.848 -30.997 -30.406 1.00 31.36 92 GLY A CA 1
ATOM 659 C C . GLY A 1 92 ? -0.779 -31.963 -30.952 1.00 31.36 92 GLY A C 1
ATOM 660 O O . GLY A 1 92 ? 0.403 -31.615 -30.965 1.00 31.36 92 GLY A O 1
ATOM 661 N N . PRO A 1 93 ? -1.159 -33.180 -31.387 1.00 40.53 93 PRO A N 1
ATOM 662 C CA . PRO A 1 93 ? -0.222 -34.277 -31.620 1.00 40.53 93 PRO A CA 1
ATOM 663 C C . PRO A 1 93 ? 0.580 -34.107 -32.918 1.00 40.53 93 PRO A C 1
ATOM 665 O O . PRO A 1 93 ? 0.040 -33.788 -33.977 1.00 40.53 93 PRO A O 1
ATOM 668 N N . SER A 1 94 ? 1.884 -34.359 -32.825 1.00 32.34 94 SER A N 1
ATOM 669 C CA . SER A 1 94 ? 2.873 -34.229 -33.894 1.00 32.34 94 SER A CA 1
ATOM 670 C C . SER A 1 94 ? 2.815 -35.395 -34.889 1.00 32.34 94 SER A C 1
ATOM 672 O O . SER A 1 94 ? 3.003 -36.555 -34.526 1.00 32.34 94 SER A O 1
ATOM 674 N N . THR A 1 95 ? 2.637 -35.086 -36.174 1.00 36.00 95 THR A N 1
ATOM 675 C CA . THR A 1 95 ? 2.987 -35.983 -37.288 1.00 36.00 95 THR A CA 1
ATOM 676 C C . THR A 1 95 ? 4.498 -35.926 -37.557 1.00 36.00 95 THR A C 1
ATOM 678 O O . THR A 1 95 ? 5.049 -34.823 -37.584 1.00 36.00 95 THR A O 1
ATOM 681 N N . PRO A 1 96 ? 5.190 -37.059 -37.781 1.00 41.19 96 PRO A N 1
ATOM 682 C CA . PRO A 1 96 ? 6.638 -37.069 -37.967 1.00 41.19 96 PRO A CA 1
ATOM 683 C C . PRO A 1 96 ? 7.025 -36.703 -39.407 1.00 41.19 96 PRO A C 1
ATOM 685 O O . PRO A 1 96 ? 6.618 -37.379 -40.351 1.00 41.19 96 PRO A O 1
ATOM 688 N N . SER A 1 97 ? 7.872 -35.684 -39.566 1.00 34.03 97 SER A N 1
ATOM 689 C CA . SER A 1 97 ? 8.541 -35.367 -40.833 1.00 34.03 97 SER A CA 1
ATOM 690 C C . SER A 1 97 ? 10.044 -35.169 -40.617 1.00 34.03 97 SER A C 1
ATOM 692 O O . SER A 1 97 ? 10.435 -34.378 -39.770 1.00 34.03 97 SER A O 1
ATOM 694 N N . ALA A 1 98 ? 10.807 -35.949 -41.396 1.00 37.88 98 ALA A N 1
ATOM 695 C CA . ALA A 1 98 ? 12.191 -35.876 -41.902 1.00 37.88 98 ALA A CA 1
ATOM 696 C C . ALA A 1 98 ? 13.273 -34.975 -41.234 1.00 37.88 98 ALA A C 1
ATOM 698 O O . ALA A 1 98 ? 12.983 -33.901 -40.721 1.00 37.88 98 ALA A O 1
ATOM 699 N N . PRO A 1 99 ? 14.564 -35.376 -41.302 1.00 44.34 99 PRO A N 1
ATOM 700 C CA . PRO A 1 99 ? 15.636 -34.779 -40.507 1.00 44.34 99 PRO A CA 1
ATOM 701 C C . PRO A 1 99 ? 16.107 -33.424 -41.060 1.00 44.34 99 PRO A C 1
ATOM 703 O O . PRO A 1 99 ? 16.446 -33.300 -42.237 1.00 44.34 99 PRO A O 1
ATOM 706 N N . SER A 1 100 ? 16.155 -32.422 -40.181 1.00 37.44 100 SER A N 1
ATOM 707 C CA . SER A 1 100 ? 16.577 -31.048 -40.474 1.00 37.44 100 SER A CA 1
ATOM 708 C C . SER A 1 100 ? 18.100 -30.880 -40.436 1.00 37.44 100 SER A C 1
ATOM 710 O O . SER A 1 100 ? 18.774 -31.391 -39.541 1.00 37.44 100 SER A O 1
ATOM 712 N N . SER A 1 101 ? 18.620 -30.110 -41.394 1.00 42.56 101 SER A N 1
ATOM 713 C CA . SER A 1 101 ? 19.978 -29.547 -41.445 1.00 42.56 101 SER A CA 1
ATOM 714 C C . SER A 1 101 ? 20.367 -28.782 -40.163 1.00 42.56 101 SER A C 1
ATOM 716 O O . SER A 1 101 ? 19.478 -28.373 -39.415 1.00 42.56 101 SER A O 1
ATOM 718 N N . PRO A 1 102 ? 21.671 -28.535 -39.903 1.00 48.00 102 PRO A N 1
ATOM 719 C CA . PRO A 1 102 ? 22.120 -27.915 -38.661 1.00 48.00 102 PRO A CA 1
ATOM 720 C C . PRO A 1 102 ? 21.609 -26.475 -38.570 1.00 48.00 102 PRO A C 1
ATOM 722 O O . PRO A 1 102 ? 21.944 -25.635 -39.406 1.00 48.00 102 PRO A O 1
ATOM 725 N N . SER A 1 103 ? 20.802 -26.198 -37.551 1.00 45.09 103 SER A N 1
ATOM 726 C CA . SER A 1 103 ? 20.340 -24.854 -37.225 1.00 45.09 103 SER A CA 1
ATOM 727 C C . SER A 1 103 ? 21.538 -23.991 -36.829 1.00 45.09 103 SER A C 1
ATOM 729 O O . SER A 1 103 ? 22.238 -24.289 -35.862 1.00 45.09 103 SER A O 1
ATOM 731 N N . THR A 1 104 ? 21.774 -22.911 -37.569 1.00 51.47 104 THR A N 1
ATOM 732 C CA . THR A 1 104 ? 22.573 -21.773 -37.098 1.00 51.47 104 THR A CA 1
ATOM 733 C C . THR A 1 104 ? 22.053 -21.320 -35.728 1.00 51.47 104 THR A C 1
ATOM 735 O O . THR A 1 104 ? 20.830 -21.320 -35.552 1.00 51.47 104 THR A O 1
ATOM 738 N N . PRO A 1 105 ? 22.911 -20.924 -34.766 1.00 48.09 105 PRO A N 1
ATOM 739 C CA . PRO A 1 105 ? 22.432 -20.364 -33.507 1.00 48.09 105 PRO A CA 1
ATOM 740 C C . PRO A 1 105 ? 21.518 -19.180 -33.820 1.00 48.09 105 PRO A C 1
ATOM 742 O O . PRO A 1 105 ? 21.918 -18.277 -34.558 1.00 48.09 105 PRO A O 1
ATOM 745 N N . SER A 1 106 ? 20.284 -19.210 -33.315 1.00 55.56 106 SER A N 1
ATOM 746 C CA . SER A 1 106 ? 19.395 -18.052 -33.375 1.00 55.56 106 SER A CA 1
ATOM 747 C C . SER A 1 106 ? 20.144 -16.852 -32.803 1.00 55.56 106 SER A C 1
ATOM 749 O O . SER A 1 106 ? 20.787 -16.981 -31.758 1.00 55.56 106 SER A O 1
ATOM 751 N N . ALA A 1 107 ? 20.101 -15.711 -33.495 1.00 56.56 107 ALA A N 1
ATOM 752 C CA . ALA A 1 107 ? 20.631 -14.469 -32.947 1.00 56.56 107 ALA A CA 1
ATOM 753 C C . ALA A 1 107 ? 20.059 -14.268 -31.529 1.00 56.56 107 ALA A C 1
ATOM 755 O O . ALA A 1 107 ? 18.881 -14.590 -31.319 1.00 56.56 107 ALA A O 1
ATOM 756 N N . PRO A 1 108 ? 20.866 -13.806 -30.556 1.00 60.31 108 PRO A N 1
ATOM 757 C CA . PRO A 1 108 ? 20.342 -13.518 -29.233 1.00 60.31 108 PRO A CA 1
ATOM 758 C C . PRO A 1 108 ? 19.157 -12.546 -29.358 1.00 60.31 108 PRO A C 1
ATOM 760 O O . PRO A 1 108 ? 19.196 -11.661 -30.218 1.00 60.31 108 PRO A O 1
ATOM 763 N N . PRO A 1 109 ? 18.086 -12.741 -28.571 1.00 72.00 109 PRO A N 1
ATOM 764 C CA . PRO A 1 109 ? 16.949 -11.829 -28.571 1.00 72.00 109 PRO A CA 1
ATOM 765 C C . PRO A 1 109 ? 17.421 -10.404 -28.248 1.00 72.00 109 PRO A C 1
ATOM 767 O O . PRO A 1 109 ? 18.214 -10.208 -27.331 1.00 72.00 109 PRO A O 1
ATOM 770 N N . ASP A 1 110 ? 16.953 -9.427 -29.024 1.00 79.94 110 ASP A N 1
ATOM 771 C CA . ASP A 1 110 ? 17.164 -8.005 -28.746 1.00 79.94 110 ASP A CA 1
ATOM 772 C C . ASP A 1 110 ? 16.153 -7.579 -27.680 1.00 79.94 110 ASP A C 1
ATOM 774 O O . ASP A 1 110 ? 14.957 -7.472 -27.962 1.00 79.94 110 ASP A O 1
ATOM 778 N N . TYR A 1 111 ? 16.613 -7.432 -26.439 1.00 83.56 111 TYR A N 1
ATOM 779 C CA . TYR A 1 111 ? 15.748 -7.070 -25.323 1.00 83.56 111 TYR A CA 1
ATOM 780 C C . TYR A 1 111 ? 15.480 -5.564 -25.309 1.00 83.56 111 TYR A C 1
ATOM 782 O O . TYR A 1 111 ? 16.384 -4.740 -25.495 1.00 83.56 111 TYR A O 1
ATOM 790 N N . ASN A 1 112 ? 14.239 -5.173 -25.021 1.00 85.88 112 ASN A N 1
ATOM 791 C CA . ASN A 1 112 ? 13.882 -3.771 -24.835 1.00 85.88 112 ASN A CA 1
ATOM 792 C C . ASN A 1 112 ? 13.137 -3.570 -23.509 1.00 85.88 112 ASN A C 1
ATOM 794 O O . ASN A 1 112 ? 11.923 -3.352 -23.521 1.00 85.88 112 ASN A O 1
ATOM 798 N N . PRO A 1 113 ? 13.843 -3.661 -22.363 1.00 88.19 113 PRO A N 1
ATOM 799 C CA . PRO A 1 113 ? 13.197 -3.609 -21.065 1.00 88.19 113 PRO A CA 1
ATOM 800 C C . PRO A 1 113 ? 12.531 -2.256 -20.834 1.00 88.19 113 PRO A C 1
ATOM 802 O O . PRO A 1 113 ? 13.084 -1.200 -21.145 1.00 88.19 113 PRO A O 1
ATOM 805 N N . SER A 1 114 ? 11.334 -2.283 -20.257 1.00 80.31 114 SER A N 1
ATOM 806 C CA . SER A 1 114 ? 10.584 -1.071 -19.927 1.00 80.31 114 SER A CA 1
ATOM 807 C C . SER A 1 114 ? 9.633 -1.316 -18.769 1.00 80.31 114 SER A C 1
ATOM 809 O O . SER A 1 114 ? 8.950 -2.341 -18.746 1.00 80.31 114 SER A O 1
ATOM 811 N N . VAL A 1 115 ? 9.554 -0.358 -17.844 1.00 82.88 115 VAL A N 1
ATOM 812 C CA . VAL A 1 115 ? 8.486 -0.286 -16.842 1.00 82.88 115 VAL A CA 1
ATOM 813 C C . VAL A 1 115 ? 7.273 0.383 -17.482 1.00 82.88 115 VAL A C 1
ATOM 815 O O . VAL A 1 115 ? 7.314 1.554 -17.857 1.00 82.88 115 VAL A O 1
ATOM 818 N N . VAL A 1 116 ? 6.186 -0.370 -17.598 1.00 79.88 116 VAL A N 1
ATOM 819 C CA . VAL A 1 116 ? 4.949 0.066 -18.256 1.00 79.88 116 VAL A CA 1
ATOM 820 C C . VAL A 1 116 ? 4.064 0.826 -17.278 1.00 79.88 116 VAL A C 1
ATOM 822 O O . VAL A 1 116 ? 3.463 1.846 -17.620 1.00 79.88 116 VAL A O 1
ATOM 825 N N . ASN A 1 117 ? 3.949 0.306 -16.059 1.00 75.19 117 ASN A N 1
ATOM 826 C CA . ASN A 1 117 ? 3.011 0.809 -15.073 1.00 75.19 117 ASN A CA 1
ATOM 827 C C . ASN A 1 117 ? 3.473 0.470 -13.657 1.00 75.19 117 ASN A C 1
ATOM 829 O O . ASN A 1 117 ? 4.087 -0.570 -13.425 1.00 75.19 117 ASN A O 1
ATOM 833 N N . ALA A 1 118 ? 3.110 1.326 -12.709 1.00 74.88 118 ALA A N 1
ATOM 834 C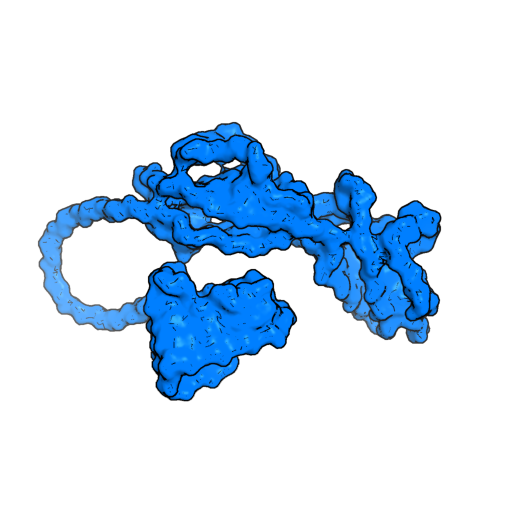 CA . ALA A 1 118 ? 3.195 1.041 -11.288 1.00 74.88 118 ALA A CA 1
ATOM 835 C C . ALA A 1 118 ? 1.868 1.427 -10.624 1.00 74.88 118 ALA A C 1
ATOM 837 O O . ALA A 1 118 ? 1.478 2.603 -10.601 1.00 74.88 118 ALA A O 1
ATOM 838 N N . VAL A 1 119 ? 1.173 0.423 -10.093 1.00 75.56 119 VAL A N 1
ATOM 839 C CA . VAL A 1 119 ? -0.054 0.578 -9.299 1.00 75.56 119 VAL A CA 1
ATOM 840 C C . VAL A 1 119 ? 0.294 0.351 -7.840 1.00 75.56 119 VAL A C 1
ATOM 842 O O . VAL A 1 119 ? 1.149 -0.485 -7.550 1.00 75.56 119 VAL A O 1
ATOM 845 N N . TYR A 1 120 ? -0.346 1.087 -6.933 1.00 79.25 120 TYR A N 1
ATOM 846 C CA . TYR A 1 120 ? 0.001 1.041 -5.521 1.00 79.25 120 TYR A CA 1
ATOM 847 C C . TYR A 1 120 ? -1.203 1.006 -4.585 1.00 79.25 120 TYR A C 1
ATOM 849 O O . TYR A 1 120 ? -2.272 1.526 -4.900 1.00 79.25 120 TYR A O 1
ATOM 857 N N . GLU A 1 121 ? -0.982 0.415 -3.415 1.00 78.88 121 GLU A N 1
ATOM 858 C CA . GLU A 1 121 ? -1.863 0.450 -2.252 1.00 78.88 121 GLU A CA 1
ATOM 859 C C . GLU A 1 121 ? -1.114 1.144 -1.110 1.00 78.88 121 GLU A C 1
ATOM 861 O O . GLU A 1 121 ? -0.121 0.620 -0.588 1.00 78.88 121 GLU A O 1
ATOM 866 N N . ALA A 1 122 ? -1.569 2.348 -0.763 1.00 82.44 122 ALA A N 1
ATOM 867 C CA . ALA A 1 122 ? -0.943 3.166 0.262 1.00 82.44 122 ALA A CA 1
ATOM 868 C C . ALA A 1 122 ? -1.400 2.776 1.667 1.00 82.44 122 ALA A C 1
ATOM 870 O O . ALA A 1 122 ? -2.577 2.520 1.910 1.00 82.44 122 ALA A O 1
ATOM 871 N N . ASN A 1 123 ? -0.442 2.747 2.583 1.00 84.38 123 ASN A N 1
ATOM 872 C CA . ASN A 1 123 ? -0.643 2.589 4.013 1.00 84.38 123 ASN A CA 1
ATOM 873 C C . ASN A 1 123 ? 0.144 3.703 4.730 1.00 84.38 123 ASN A C 1
ATOM 875 O O . ASN A 1 123 ? 0.759 4.550 4.075 1.00 84.38 123 ASN A O 1
ATOM 879 N N . ALA A 1 124 ? 0.077 3.756 6.057 1.00 83.50 124 ALA A N 1
ATOM 880 C CA . ALA A 1 124 ? 0.657 4.847 6.831 1.00 83.50 124 ALA A CA 1
ATOM 881 C C . ALA A 1 124 ? 2.190 4.873 6.744 1.00 83.50 124 ALA A C 1
ATOM 883 O O . ALA A 1 124 ? 2.779 5.908 6.462 1.00 83.50 124 ALA A O 1
ATOM 884 N N . ASP A 1 125 ? 2.853 3.732 6.923 1.00 83.88 125 ASP A N 1
ATOM 885 C CA . ASP A 1 125 ? 4.321 3.642 6.966 1.00 83.88 125 ASP A CA 1
ATOM 886 C C . ASP A 1 125 ? 4.920 2.684 5.923 1.00 83.88 125 ASP A C 1
ATOM 888 O O . ASP A 1 125 ? 6.130 2.436 5.895 1.00 83.88 125 ASP A O 1
ATOM 892 N N . PHE A 1 126 ? 4.081 2.168 5.024 1.00 86.19 126 PHE A N 1
ATOM 893 C CA . PHE A 1 126 ? 4.500 1.344 3.898 1.00 86.19 126 PHE A CA 1
ATOM 894 C C . PHE A 1 126 ? 3.574 1.528 2.694 1.00 86.19 126 PHE A C 1
ATOM 896 O O . PHE A 1 126 ? 2.440 1.982 2.817 1.00 86.19 126 PHE A O 1
ATOM 903 N N . VAL A 1 127 ? 4.043 1.145 1.510 1.00 85.56 127 VAL A N 1
ATOM 904 C CA . VAL A 1 127 ? 3.240 1.114 0.284 1.00 85.56 127 VAL A CA 1
ATOM 905 C C . VAL A 1 127 ? 3.574 -0.145 -0.503 1.00 85.56 127 VAL A C 1
ATOM 907 O O . VAL A 1 127 ? 4.741 -0.473 -0.723 1.00 85.56 127 VAL A O 1
ATOM 910 N N . LYS A 1 128 ? 2.539 -0.862 -0.939 1.00 85.81 128 LYS A N 1
ATOM 911 C CA . LYS A 1 128 ? 2.681 -2.033 -1.811 1.00 85.81 128 LYS A CA 1
ATOM 912 C C . LYS A 1 128 ? 2.544 -1.589 -3.254 1.00 85.81 128 LYS A C 1
ATOM 914 O O . LYS A 1 128 ? 1.569 -0.917 -3.580 1.00 85.81 128 LYS A O 1
ATOM 919 N N . PHE A 1 129 ? 3.470 -1.992 -4.116 1.00 86.50 129 PHE A N 1
ATOM 920 C CA . PHE A 1 129 ? 3.389 -1.739 -5.550 1.00 86.50 129 PHE A CA 1
ATOM 921 C C . PHE A 1 129 ? 3.328 -3.039 -6.336 1.00 86.50 129 PHE A C 1
ATOM 923 O O . PHE A 1 129 ? 4.066 -3.984 -6.056 1.00 86.50 129 PHE A O 1
ATOM 930 N N . ARG A 1 130 ? 2.508 -3.025 -7.385 1.00 89.69 130 ARG A N 1
ATOM 931 C CA . ARG A 1 130 ? 2.627 -3.931 -8.522 1.00 89.69 130 ARG A CA 1
ATOM 932 C C . ARG A 1 130 ? 3.208 -3.146 -9.691 1.00 89.69 130 ARG A C 1
ATOM 934 O O . ARG A 1 130 ? 2.632 -2.141 -10.111 1.00 89.69 130 ARG A O 1
ATOM 941 N N . ILE A 1 131 ? 4.341 -3.612 -10.198 1.00 84.31 131 ILE A N 1
ATOM 942 C CA . ILE A 1 131 ? 5.101 -2.976 -11.270 1.00 84.31 131 ILE A CA 1
ATOM 943 C C . ILE A 1 131 ? 5.050 -3.892 -12.481 1.00 84.31 131 ILE A C 1
ATOM 945 O O . ILE A 1 131 ? 5.575 -5.000 -12.429 1.00 84.31 131 ILE A O 1
ATOM 949 N N . ASP A 1 132 ? 4.429 -3.433 -13.559 1.00 80.75 132 ASP A N 1
ATOM 950 C CA . ASP A 1 132 ? 4.374 -4.166 -14.821 1.00 80.75 132 ASP A CA 1
ATOM 951 C C . ASP A 1 132 ? 5.577 -3.771 -15.685 1.00 80.75 132 ASP A C 1
ATOM 953 O O . ASP A 1 132 ? 5.854 -2.580 -15.873 1.00 80.75 132 ASP A O 1
ATOM 957 N N . ALA A 1 133 ? 6.293 -4.763 -16.213 1.00 79.31 133 ALA A N 1
ATOM 958 C CA . ALA A 1 133 ? 7.504 -4.562 -16.996 1.00 79.31 133 ALA A CA 1
ATOM 959 C C . ALA A 1 133 ? 7.602 -5.529 -18.187 1.00 79.31 133 ALA A C 1
ATOM 961 O O . ALA A 1 133 ? 7.132 -6.664 -18.146 1.00 79.31 133 ALA A O 1
ATOM 962 N N . THR A 1 134 ? 8.245 -5.068 -19.256 1.00 81.31 134 THR A N 1
ATOM 963 C CA . THR A 1 134 ? 8.539 -5.849 -20.470 1.00 81.31 134 THR A CA 1
ATOM 964 C C . THR A 1 134 ? 9.991 -6.291 -20.472 1.00 81.31 134 THR A C 1
ATOM 966 O O . THR A 1 134 ? 10.824 -5.563 -19.936 1.00 81.31 134 THR A O 1
ATOM 969 N N . ASP A 1 135 ? 10.280 -7.469 -21.040 1.00 81.12 135 ASP A N 1
ATOM 970 C CA . ASP A 1 135 ? 11.631 -8.024 -21.268 1.00 81.12 135 ASP A CA 1
ATOM 971 C C . ASP A 1 135 ? 12.585 -8.005 -20.058 1.00 81.12 135 ASP A C 1
ATOM 973 O O . ASP A 1 135 ? 13.792 -8.206 -20.188 1.00 81.12 135 ASP A O 1
ATOM 977 N N . ALA A 1 136 ? 12.037 -7.781 -18.869 1.00 87.38 136 ALA A N 1
ATOM 978 C CA . ALA A 1 136 ? 12.768 -7.559 -17.645 1.00 87.38 136 ALA A CA 1
ATOM 979 C C . ALA A 1 136 ? 12.828 -8.845 -16.830 1.00 87.38 136 ALA A C 1
ATOM 981 O O . ALA A 1 136 ? 11.853 -9.593 -16.743 1.00 87.38 136 ALA A O 1
ATOM 982 N N . VAL A 1 137 ? 13.967 -9.060 -16.184 1.00 85.44 137 VAL A N 1
ATOM 983 C CA . VAL A 1 137 ? 14.153 -10.105 -15.167 1.00 85.44 137 VAL A CA 1
ATOM 984 C C . VAL A 1 137 ? 14.296 -9.522 -13.773 1.00 85.44 137 VAL A C 1
ATOM 986 O O . VAL A 1 137 ? 14.076 -10.227 -12.788 1.00 85.44 137 VAL A O 1
ATOM 989 N N . LYS A 1 138 ? 14.624 -8.234 -13.676 1.00 94.50 138 LYS A N 1
ATOM 990 C CA . LYS A 1 138 ? 14.809 -7.530 -12.415 1.00 94.50 138 LYS A CA 1
ATOM 991 C C . LYS A 1 138 ? 14.331 -6.085 -12.537 1.00 94.50 138 LYS A C 1
ATOM 993 O O . LYS A 1 138 ? 14.364 -5.501 -13.617 1.00 94.50 138 LYS A O 1
ATOM 998 N N . ILE A 1 139 ? 13.887 -5.517 -11.424 1.00 96.31 139 ILE A N 1
ATOM 999 C CA . ILE A 1 139 ? 13.690 -4.081 -11.247 1.00 96.31 139 ILE A CA 1
ATOM 1000 C C . ILE A 1 139 ? 14.542 -3.569 -10.089 1.00 96.31 139 ILE A C 1
ATOM 1002 O O . ILE A 1 139 ? 14.738 -4.270 -9.097 1.00 96.31 139 ILE A O 1
ATOM 1006 N N . TYR A 1 140 ? 14.976 -2.323 -10.210 1.00 97.31 140 TYR A N 1
ATOM 1007 C CA . TYR A 1 140 ? 15.634 -1.538 -9.170 1.00 97.31 140 TYR A CA 1
ATOM 1008 C C . TYR A 1 140 ? 14.724 -0.376 -8.806 1.00 97.31 140 TYR A C 1
ATOM 1010 O O . TYR A 1 140 ? 14.153 0.246 -9.706 1.00 97.31 140 TYR A O 1
ATOM 1018 N N . TYR A 1 141 ? 14.572 -0.081 -7.517 1.00 97.06 141 TYR A N 1
ATOM 1019 C CA . TYR A 1 141 ? 13.672 0.972 -7.070 1.00 97.06 141 TYR A CA 1
ATOM 1020 C C . TYR A 1 141 ? 14.178 1.735 -5.848 1.00 97.06 141 TYR A C 1
ATOM 1022 O O . TYR A 1 141 ? 14.902 1.205 -5.009 1.00 97.06 141 TYR A O 1
ATOM 1030 N N . THR A 1 142 ? 13.735 2.985 -5.733 1.00 96.75 142 THR A N 1
ATOM 1031 C CA . THR A 1 142 ? 13.866 3.794 -4.516 1.00 96.75 142 THR A CA 1
ATOM 1032 C C . THR A 1 142 ? 12.681 4.746 -4.389 1.00 96.75 142 THR A C 1
ATOM 1034 O O . THR A 1 142 ? 12.216 5.308 -5.386 1.00 96.75 142 THR A O 1
ATOM 1037 N N . ALA A 1 143 ? 12.170 4.914 -3.174 1.00 95.94 143 ALA A N 1
ATOM 1038 C CA . ALA A 1 143 ? 11.153 5.900 -2.845 1.00 95.94 143 ALA A CA 1
ATOM 1039 C C . ALA A 1 143 ? 11.793 7.098 -2.146 1.00 95.94 143 ALA A C 1
ATOM 1041 O O . ALA A 1 143 ? 12.452 6.964 -1.119 1.00 95.94 143 ALA A O 1
ATOM 1042 N N . VAL A 1 144 ? 11.563 8.289 -2.694 1.00 92.12 144 VAL A N 1
ATOM 1043 C CA . VAL A 1 144 ? 12.143 9.534 -2.185 1.00 92.12 144 VAL A CA 1
ATOM 1044 C C . VAL A 1 144 ? 11.027 10.534 -1.928 1.00 92.12 144 VAL A C 1
ATOM 1046 O O . VAL A 1 144 ? 10.141 10.706 -2.762 1.00 92.12 144 VAL A O 1
ATOM 1049 N N . GLU A 1 145 ? 11.058 11.183 -0.766 1.00 90.25 145 GLU A N 1
ATOM 1050 C CA . GLU A 1 145 ? 10.085 12.216 -0.396 1.00 90.25 145 GLU A CA 1
ATOM 1051 C C . GLU A 1 145 ? 10.071 13.347 -1.433 1.00 90.25 145 GLU A C 1
ATOM 1053 O O . GLU A 1 145 ? 11.116 13.772 -1.941 1.00 90.25 145 GLU A O 1
ATOM 1058 N N . THR A 1 146 ? 8.881 13.844 -1.752 1.00 84.69 146 THR A N 1
ATOM 1059 C CA . THR A 1 146 ? 8.705 14.903 -2.744 1.00 84.69 146 THR A CA 1
ATOM 1060 C C . THR A 1 146 ? 9.478 16.155 -2.330 1.00 84.69 146 THR A C 1
ATOM 1062 O O . THR A 1 146 ? 9.424 16.602 -1.190 1.00 84.69 146 THR A O 1
ATOM 1065 N N . GLY A 1 147 ? 10.231 16.730 -3.270 1.00 79.69 147 GLY A N 1
ATOM 1066 C CA . GLY A 1 147 ? 11.105 17.880 -3.015 1.00 79.69 147 GLY A CA 1
ATOM 1067 C C . GLY A 1 147 ? 12.539 17.517 -2.615 1.00 79.69 147 GLY A C 1
ATOM 1068 O O . GLY A 1 147 ? 13.399 18.397 -2.634 1.00 79.69 147 GLY A O 1
ATOM 1069 N N . LYS A 1 148 ? 12.839 16.240 -2.332 1.00 87.62 148 LYS A N 1
ATOM 1070 C CA . LYS A 1 148 ? 14.219 15.743 -2.218 1.00 87.62 148 LYS A CA 1
ATOM 1071 C C . LYS A 1 148 ? 14.761 15.287 -3.577 1.00 87.62 148 LYS A C 1
ATOM 1073 O O . LYS A 1 148 ? 14.013 14.939 -4.492 1.00 87.62 148 LYS A O 1
ATOM 1078 N N . SER A 1 149 ? 16.086 15.293 -3.710 1.00 87.19 149 SER A N 1
ATOM 1079 C CA . SER A 1 149 ? 16.771 14.861 -4.932 1.00 87.19 149 SER A CA 1
ATOM 1080 C C . SER A 1 149 ? 16.706 13.340 -5.090 1.00 87.19 149 SER A C 1
ATOM 1082 O O . SER A 1 149 ? 17.269 12.612 -4.277 1.00 87.19 149 SER A O 1
ATOM 1084 N N . GLY A 1 150 ? 16.036 12.872 -6.145 1.00 89.19 150 GLY A N 1
ATOM 1085 C CA . GLY A 1 150 ? 16.032 11.465 -6.552 1.00 89.19 150 GLY A CA 1
ATOM 1086 C C . GLY A 1 150 ? 17.181 11.101 -7.506 1.00 89.19 150 GLY A C 1
ATOM 1087 O O . GLY A 1 150 ? 18.007 11.957 -7.843 1.00 89.19 150 GLY A O 1
ATOM 1088 N N . PRO A 1 151 ? 17.239 9.842 -7.976 1.00 89.06 151 PRO A N 1
ATOM 1089 C CA . PRO A 1 151 ? 18.220 9.411 -8.967 1.00 89.06 151 PRO A CA 1
ATOM 1090 C C . PRO A 1 151 ? 18.018 10.158 -10.294 1.00 89.06 151 PRO A C 1
ATOM 1092 O O . PRO A 1 151 ? 16.903 10.298 -10.801 1.00 89.06 151 PRO A O 1
ATOM 1095 N N . GLY A 1 152 ? 19.119 10.650 -10.866 1.00 86.56 152 GLY A N 1
ATOM 1096 C CA . GLY A 1 152 ? 19.104 11.389 -12.133 1.00 86.56 152 GLY A CA 1
ATOM 1097 C C . GLY A 1 152 ? 18.961 10.504 -13.376 1.00 86.56 152 GLY A C 1
ATOM 1098 O O . GLY A 1 152 ? 18.492 10.990 -14.402 1.00 86.56 152 GLY A O 1
ATOM 1099 N N . SER A 1 153 ? 19.334 9.222 -13.287 1.00 93.75 153 SER A N 1
ATOM 1100 C CA . SER A 1 153 ? 19.286 8.245 -14.384 1.00 93.75 153 SER A CA 1
ATOM 1101 C C . SER A 1 153 ? 19.025 6.822 -13.872 1.00 93.75 153 SER A C 1
ATOM 1103 O O . SER A 1 153 ? 19.023 6.583 -12.661 1.00 93.75 153 SER A O 1
ATOM 1105 N N . ALA A 1 154 ? 18.802 5.884 -14.797 1.00 95.50 154 ALA A N 1
ATOM 1106 C CA . ALA A 1 154 ? 18.628 4.463 -14.499 1.00 95.50 154 ALA A CA 1
ATOM 1107 C C . ALA A 1 154 ? 19.906 3.828 -13.928 1.00 95.50 154 ALA A C 1
ATOM 1109 O O . ALA A 1 154 ? 19.841 3.101 -12.940 1.00 95.50 154 ALA A O 1
ATOM 1110 N N . GLU A 1 155 ? 21.069 4.167 -14.484 1.00 95.88 155 GLU A N 1
ATOM 1111 C CA . GLU A 1 155 ? 22.373 3.701 -14.002 1.00 95.88 155 GLU A CA 1
ATOM 1112 C C . GLU A 1 155 ? 22.606 4.177 -12.574 1.00 95.88 155 GLU A C 1
ATOM 1114 O O . GLU A 1 155 ? 22.944 3.376 -11.707 1.00 95.88 155 GLU A O 1
ATOM 1119 N N . ARG A 1 156 ? 22.327 5.461 -12.293 1.00 95.81 156 ARG A N 1
ATOM 1120 C CA . ARG A 1 156 ? 22.496 5.984 -10.937 1.00 95.81 156 ARG A CA 1
ATOM 1121 C C . ARG A 1 156 ? 21.528 5.344 -9.945 1.00 95.81 156 ARG A C 1
ATOM 1123 O O . ARG A 1 156 ? 21.886 5.189 -8.785 1.00 95.81 156 ARG A O 1
ATOM 1130 N N . LEU A 1 157 ? 20.316 4.981 -10.373 1.00 96.44 157 LEU A N 1
ATOM 1131 C CA . LEU A 1 157 ? 19.390 4.221 -9.531 1.00 96.44 157 LEU A CA 1
ATOM 1132 C C . LEU A 1 157 ? 19.948 2.829 -9.214 1.00 96.44 157 LEU A C 1
ATOM 1134 O O . LEU A 1 157 ? 19.970 2.452 -8.048 1.00 96.44 157 LEU A O 1
ATOM 1138 N N . LYS A 1 158 ? 20.428 2.092 -10.220 1.00 95.56 158 LYS A N 1
ATOM 1139 C CA . LYS A 1 158 ? 21.038 0.774 -10.008 1.00 95.56 158 LYS A CA 1
ATOM 1140 C C . LYS A 1 158 ? 22.236 0.853 -9.055 1.00 95.56 158 LYS A C 1
ATOM 1142 O O . LYS A 1 158 ? 22.248 0.139 -8.059 1.00 95.56 158 LYS A O 1
ATOM 1147 N N . GLU A 1 159 ? 23.169 1.776 -9.296 1.00 94.00 159 GLU A N 1
ATOM 1148 C CA . GLU A 1 159 ? 24.313 2.019 -8.402 1.00 94.00 159 GLU A CA 1
ATOM 1149 C C . GLU A 1 159 ? 23.863 2.342 -6.975 1.00 94.00 159 GLU A C 1
ATOM 1151 O O . GLU A 1 159 ? 24.398 1.801 -6.017 1.00 94.00 159 GLU A O 1
ATOM 1156 N N . TRP A 1 160 ? 22.856 3.204 -6.818 1.00 92.56 160 TRP A N 1
ATOM 1157 C CA . TRP A 1 160 ? 22.353 3.574 -5.499 1.00 92.56 160 TRP A CA 1
ATOM 1158 C C . TRP A 1 160 ? 21.750 2.366 -4.772 1.00 92.56 160 TRP A C 1
ATOM 1160 O O . TRP A 1 160 ? 22.031 2.175 -3.592 1.00 92.56 160 TRP A O 1
ATOM 1170 N N . VAL A 1 161 ? 20.978 1.514 -5.453 1.00 91.88 161 VAL A N 1
ATOM 1171 C CA . VAL A 1 161 ? 20.475 0.268 -4.850 1.00 91.88 161 VAL A CA 1
ATOM 1172 C C . VAL A 1 161 ? 21.635 -0.640 -4.431 1.00 91.88 161 VAL A C 1
ATOM 1174 O O . VAL A 1 161 ? 21.613 -1.172 -3.327 1.00 91.88 161 VAL A O 1
ATOM 1177 N N . GLU A 1 162 ? 22.666 -0.776 -5.264 1.00 91.12 162 GLU A N 1
ATOM 1178 C CA . GLU A 1 162 ? 23.845 -1.609 -4.980 1.00 91.12 162 GLU A CA 1
ATOM 1179 C C . GLU A 1 162 ? 24.734 -1.051 -3.847 1.00 91.12 162 GLU A C 1
ATOM 1181 O O . GLU A 1 162 ? 25.373 -1.819 -3.129 1.00 91.12 162 GLU A O 1
ATOM 1186 N N . GLU A 1 163 ? 24.762 0.272 -3.660 1.00 89.44 163 GLU A N 1
ATOM 1187 C CA . GLU A 1 163 ? 25.484 0.976 -2.586 1.00 89.44 163 GLU A CA 1
ATOM 1188 C C . GLU A 1 163 ? 24.701 1.022 -1.257 1.00 89.44 163 GLU A C 1
ATOM 1190 O O . GLU A 1 163 ? 25.285 1.306 -0.208 1.00 89.44 163 GLU A O 1
ATOM 1195 N N . SER A 1 164 ? 23.384 0.793 -1.286 1.00 84.19 164 SER A N 1
ATOM 1196 C CA . SER A 1 164 ? 22.500 1.003 -0.134 1.00 84.19 164 SER A CA 1
ATOM 1197 C C . SER A 1 164 ? 22.413 -0.203 0.794 1.00 84.19 164 SER A C 1
ATOM 1199 O O . SER A 1 164 ? 22.429 -1.358 0.372 1.00 84.19 164 SER A O 1
ATOM 1201 N N . ASP A 1 165 ? 22.196 0.076 2.080 1.00 79.69 165 ASP A N 1
ATOM 1202 C CA . ASP A 1 165 ? 21.681 -0.926 3.007 1.00 79.69 165 ASP A CA 1
ATOM 1203 C C . ASP A 1 165 ? 20.186 -1.146 2.730 1.00 79.69 165 ASP A C 1
ATOM 1205 O O . ASP A 1 165 ? 19.331 -0.341 3.106 1.00 79.69 165 ASP A O 1
ATOM 1209 N N . LEU A 1 166 ? 19.867 -2.250 2.052 1.00 77.44 166 LEU A N 1
ATOM 1210 C CA . LEU A 1 166 ? 18.497 -2.592 1.661 1.00 77.44 166 LEU A CA 1
ATOM 1211 C C . LEU A 1 166 ? 17.567 -2.848 2.860 1.00 77.44 166 LEU A C 1
ATOM 1213 O O . LEU A 1 166 ? 16.350 -2.917 2.689 1.00 77.44 166 LEU A O 1
ATOM 1217 N N . SER A 1 167 ? 18.107 -2.968 4.080 1.00 68.12 167 SER A N 1
ATOM 1218 C CA . SER A 1 167 ? 17.299 -3.109 5.296 1.00 68.12 167 SER A CA 1
ATOM 1219 C C . SER A 1 167 ? 16.509 -1.844 5.663 1.00 68.12 167 SER A C 1
ATOM 1221 O O . SER A 1 167 ? 15.544 -1.934 6.428 1.00 68.12 167 SER A O 1
ATOM 1223 N N . ASP A 1 168 ? 16.846 -0.690 5.071 1.00 76.56 168 ASP A N 1
ATOM 1224 C CA . ASP A 1 168 ? 16.066 0.545 5.197 1.00 76.56 168 ASP A CA 1
ATOM 1225 C C . ASP A 1 168 ? 14.712 0.471 4.468 1.00 76.56 168 ASP A C 1
ATOM 1227 O O . ASP A 1 168 ? 13.822 1.265 4.744 1.00 76.56 168 ASP A O 1
ATOM 1231 N N . GLY A 1 169 ? 14.507 -0.481 3.552 1.00 79.69 169 GLY A N 1
ATOM 1232 C CA . GLY A 1 169 ? 13.188 -0.782 2.977 1.00 79.69 169 GLY A CA 1
ATOM 1233 C C . GLY A 1 169 ? 12.578 0.282 2.050 1.00 79.69 169 GLY A C 1
ATOM 1234 O O . GLY A 1 169 ? 11.591 0.000 1.368 1.00 79.69 169 GLY A O 1
ATOM 1235 N N . THR A 1 170 ? 13.176 1.473 1.955 1.00 88.38 170 THR A N 1
ATOM 1236 C CA . THR A 1 170 ? 12.821 2.525 0.987 1.00 88.38 170 THR A CA 1
ATOM 1237 C C . THR A 1 170 ? 13.423 2.280 -0.400 1.00 88.38 170 THR A C 1
ATOM 1239 O O . THR A 1 170 ? 12.927 2.796 -1.403 1.00 88.38 170 THR A O 1
ATOM 1242 N N . THR A 1 171 ? 14.485 1.475 -0.460 1.00 93.31 171 THR A N 1
ATOM 1243 C CA . THR A 1 171 ? 15.288 1.167 -1.649 1.00 93.31 171 THR A CA 1
ATOM 1244 C C . THR A 1 171 ? 15.446 -0.344 -1.772 1.00 93.31 171 THR A C 1
ATOM 1246 O O . THR A 1 171 ? 15.568 -1.035 -0.762 1.00 93.31 171 THR A O 1
ATOM 1249 N N . GLY A 1 172 ? 15.430 -0.875 -2.994 1.00 94.25 172 GLY A N 1
ATOM 1250 C CA . GLY A 1 172 ? 15.527 -2.315 -3.192 1.00 94.25 172 GLY A CA 1
ATOM 1251 C C . GLY A 1 172 ? 15.595 -2.765 -4.640 1.00 94.25 172 GLY A C 1
ATOM 1252 O O . GLY A 1 172 ? 15.552 -1.975 -5.585 1.00 94.25 172 GLY A O 1
ATOM 1253 N N . GLU A 1 173 ? 15.679 -4.081 -4.791 1.00 94.19 173 GLU A N 1
ATOM 1254 C CA . GLU A 1 173 ? 15.538 -4.776 -6.061 1.00 94.19 173 GLU A CA 1
ATOM 1255 C C . GLU A 1 173 ? 14.482 -5.877 -5.952 1.00 94.19 173 GLU A C 1
ATOM 1257 O O . GLU A 1 173 ? 14.197 -6.387 -4.868 1.00 94.19 173 GLU A O 1
ATOM 1262 N N . SER A 1 174 ? 13.878 -6.243 -7.078 1.00 92.69 174 SER A N 1
ATOM 1263 C CA . SER A 1 174 ? 12.922 -7.349 -7.127 1.00 92.69 174 SER A CA 1
ATOM 1264 C C . SER A 1 174 ? 12.978 -8.067 -8.464 1.00 92.69 174 SER A C 1
ATOM 1266 O O . SER A 1 174 ? 13.192 -7.449 -9.507 1.00 92.69 174 SER A O 1
ATOM 1268 N N . ALA A 1 175 ? 12.792 -9.384 -8.437 1.00 88.38 175 ALA A N 1
ATOM 1269 C CA . ALA A 1 175 ? 12.725 -10.190 -9.644 1.00 88.38 175 ALA A CA 1
ATOM 1270 C C . ALA A 1 175 ? 11.384 -9.980 -10.358 1.00 88.38 175 ALA A C 1
ATOM 1272 O O . ALA A 1 175 ? 10.322 -9.952 -9.733 1.00 88.38 175 ALA A O 1
ATOM 1273 N N . VAL A 1 176 ? 11.426 -9.896 -11.684 1.00 82.19 176 VAL A N 1
ATOM 1274 C CA . VAL A 1 176 ? 10.228 -9.830 -12.524 1.00 82.19 176 VAL A CA 1
ATOM 1275 C C . VAL A 1 176 ? 9.834 -11.250 -12.907 1.00 82.19 176 VAL A C 1
ATOM 1277 O O . VAL A 1 176 ? 10.590 -11.968 -13.558 1.00 82.19 176 VAL A O 1
ATOM 1280 N N . THR A 1 177 ? 8.636 -11.668 -12.499 1.00 75.31 177 THR A N 1
ATOM 1281 C CA . THR A 1 177 ? 8.094 -12.997 -12.803 1.00 75.31 177 THR A CA 1
ATOM 1282 C C . THR A 1 177 ? 6.771 -12.842 -13.534 1.00 75.31 177 THR A C 1
ATOM 1284 O O . THR A 1 177 ? 5.829 -12.261 -13.009 1.00 75.31 177 THR A O 1
ATOM 1287 N N . GLY A 1 178 ? 6.684 -13.361 -14.761 1.00 68.69 178 GLY A N 1
ATOM 1288 C CA . GLY A 1 178 ? 5.452 -13.268 -15.552 1.00 68.69 178 GLY A CA 1
ATOM 1289 C C . GLY A 1 178 ? 5.096 -11.842 -15.990 1.00 68.69 178 GLY A C 1
ATOM 1290 O O . GLY A 1 178 ? 3.917 -11.537 -16.132 1.00 68.69 178 GLY A O 1
ATOM 1291 N N . GLY A 1 179 ? 6.100 -10.979 -16.192 1.00 77.06 179 GLY A N 1
ATOM 1292 C CA . GLY A 1 179 ? 5.914 -9.603 -16.677 1.00 77.06 179 GLY A CA 1
ATOM 1293 C C . GLY A 1 179 ? 5.567 -8.577 -15.596 1.00 77.06 179 GLY A C 1
ATOM 1294 O O . GLY A 1 179 ? 5.253 -7.435 -15.919 1.00 77.06 179 GLY A O 1
ATOM 1295 N N . PHE A 1 180 ? 5.623 -8.950 -14.317 1.00 80.56 180 PHE A N 1
ATOM 1296 C CA . PHE A 1 180 ? 5.447 -8.005 -13.218 1.00 80.56 180 PHE A CA 1
ATOM 1297 C C . PHE A 1 180 ? 6.339 -8.332 -12.017 1.00 80.56 180 PHE A C 1
ATOM 1299 O O . PHE A 1 180 ? 6.840 -9.449 -11.870 1.00 80.56 180 PHE A O 1
ATOM 1306 N N . ALA A 1 181 ? 6.515 -7.346 -11.144 1.00 79.06 181 ALA A N 1
ATOM 1307 C CA . ALA A 1 181 ? 7.135 -7.481 -9.836 1.00 79.06 181 ALA A CA 1
ATOM 1308 C C . ALA A 1 181 ? 6.217 -6.876 -8.769 1.00 79.06 181 ALA A C 1
ATOM 1310 O O . ALA A 1 181 ? 5.641 -5.804 -8.962 1.00 79.06 181 ALA A O 1
ATOM 1311 N N . ASN A 1 182 ? 6.093 -7.563 -7.635 1.00 84.19 182 ASN A N 1
ATOM 1312 C CA . ASN A 1 182 ? 5.459 -7.007 -6.447 1.00 84.19 182 ASN A CA 1
ATOM 1313 C C . ASN A 1 182 ? 6.554 -6.557 -5.487 1.00 84.19 182 ASN A C 1
ATOM 1315 O O . ASN A 1 182 ? 7.462 -7.332 -5.179 1.00 84.19 182 ASN A O 1
ATOM 1319 N N . ILE A 1 183 ? 6.464 -5.318 -5.018 1.00 89.81 183 ILE A N 1
ATOM 1320 C CA . ILE A 1 183 ? 7.390 -4.764 -4.030 1.00 89.81 183 ILE A CA 1
ATOM 1321 C C . ILE A 1 183 ? 6.606 -4.150 -2.879 1.00 89.81 183 ILE A C 1
ATOM 1323 O O . ILE A 1 183 ? 5.472 -3.702 -3.044 1.00 89.81 183 ILE A O 1
ATOM 1327 N N . THR A 1 184 ? 7.219 -4.125 -1.702 1.00 88.38 184 THR A N 1
ATOM 1328 C CA . THR A 1 184 ? 6.719 -3.362 -0.558 1.00 88.38 184 THR A CA 1
ATOM 1329 C C . THR A 1 184 ? 7.806 -2.387 -0.160 1.00 88.38 184 THR A C 1
ATOM 1331 O O . THR A 1 184 ? 8.908 -2.800 0.189 1.00 88.38 184 THR A O 1
ATOM 1334 N N . VAL A 1 185 ? 7.493 -1.102 -0.250 1.00 90.25 185 VAL A N 1
ATOM 1335 C CA . VAL A 1 185 ? 8.347 -0.021 0.230 1.00 90.25 185 VAL A CA 1
ATOM 1336 C C . VAL A 1 185 ? 7.938 0.261 1.668 1.00 90.25 185 VAL A C 1
ATOM 1338 O O . VAL A 1 185 ? 6.757 0.489 1.920 1.00 90.25 185 VAL A O 1
ATOM 1341 N N . THR A 1 186 ? 8.874 0.217 2.607 1.00 88.50 186 THR A N 1
ATOM 1342 C CA . THR A 1 186 ? 8.615 0.404 4.045 1.00 88.50 186 THR A CA 1
ATOM 1343 C C . THR A 1 186 ? 9.392 1.602 4.592 1.00 88.50 186 THR A C 1
ATOM 1345 O O . THR A 1 186 ? 10.028 2.329 3.830 1.00 88.50 186 THR A O 1
ATOM 1348 N N . ASN A 1 187 ? 9.304 1.831 5.909 1.00 85.25 187 ASN A N 1
ATOM 1349 C CA . ASN A 1 187 ? 9.940 2.953 6.611 1.00 85.25 187 ASN A CA 1
ATOM 1350 C C . ASN A 1 187 ? 9.550 4.325 6.036 1.00 85.25 187 ASN A C 1
ATOM 1352 O O . ASN A 1 187 ? 10.321 5.285 6.075 1.00 85.25 187 ASN A O 1
ATOM 1356 N N . LEU A 1 188 ? 8.328 4.420 5.515 1.00 88.19 188 LEU A N 1
ATOM 1357 C CA . LEU A 1 188 ? 7.769 5.666 5.024 1.00 88.19 188 LEU A CA 1
ATOM 1358 C C . LEU A 1 188 ? 7.149 6.457 6.175 1.00 88.19 188 LEU A C 1
ATOM 1360 O O . LEU A 1 188 ? 6.828 5.926 7.239 1.00 88.19 188 LEU A O 1
ATOM 1364 N N . VAL A 1 189 ? 6.996 7.756 5.958 1.00 87.31 189 VAL A N 1
ATOM 1365 C CA . VAL A 1 189 ? 6.328 8.658 6.893 1.00 87.31 189 VAL A CA 1
ATOM 1366 C C . VAL A 1 189 ? 4.862 8.761 6.492 1.00 87.31 189 VAL A C 1
ATOM 1368 O O . VAL A 1 189 ? 4.588 8.945 5.312 1.00 87.31 189 VAL A O 1
ATOM 1371 N N . GLU A 1 190 ? 3.935 8.664 7.448 1.00 86.25 190 GLU A N 1
ATOM 1372 C CA . GLU A 1 190 ? 2.494 8.853 7.204 1.00 86.25 190 GLU A CA 1
ATOM 1373 C C . GLU A 1 190 ? 2.156 10.234 6.632 1.00 86.25 190 GLU A C 1
ATOM 1375 O O . GLU A 1 190 ? 2.898 11.200 6.838 1.00 86.25 190 GLU A O 1
ATOM 1380 N N . SER A 1 191 ? 1.032 10.323 5.915 1.00 83.75 191 SER A N 1
ATOM 1381 C CA . SER A 1 191 ? 0.512 11.562 5.317 1.00 83.75 191 SER A CA 1
ATOM 1382 C C . SER A 1 191 ? 1.571 12.392 4.570 1.00 83.75 191 SER A C 1
ATOM 1384 O O . SER A 1 191 ? 1.610 13.618 4.687 1.00 83.75 191 SER A O 1
ATOM 1386 N N . THR A 1 192 ? 2.466 11.725 3.840 1.00 85.31 192 THR A N 1
ATOM 1387 C CA . THR A 1 192 ? 3.625 12.332 3.174 1.00 85.31 192 THR A CA 1
ATOM 1388 C C . THR A 1 192 ? 3.660 11.943 1.696 1.00 85.31 192 THR A C 1
ATOM 1390 O O . THR A 1 192 ? 3.416 10.791 1.330 1.00 85.31 192 THR A O 1
ATOM 1393 N N . ASP A 1 193 ? 3.990 12.908 0.837 1.00 89.06 193 ASP A N 1
ATOM 1394 C CA . ASP A 1 193 ? 4.112 12.709 -0.607 1.00 89.06 193 ASP A CA 1
ATOM 1395 C C . ASP A 1 193 ? 5.500 12.185 -0.992 1.00 89.06 193 ASP A C 1
ATOM 1397 O O . ASP A 1 193 ? 6.531 12.755 -0.629 1.00 89.06 193 ASP A O 1
ATOM 1401 N N . TYR A 1 194 ? 5.543 11.173 -1.850 1.00 92.81 194 TYR A N 1
ATOM 1402 C CA . TYR A 1 194 ? 6.757 10.529 -2.343 1.00 92.81 194 TYR A CA 1
ATOM 1403 C C . TYR A 1 194 ? 6.751 10.381 -3.869 1.00 92.81 194 TYR A C 1
ATOM 1405 O O . TYR A 1 194 ? 5.718 10.407 -4.543 1.00 92.81 194 TYR A O 1
ATOM 1413 N N . VAL A 1 195 ? 7.940 10.154 -4.419 1.00 91.56 195 VAL A N 1
ATOM 1414 C CA . VAL A 1 195 ? 8.153 9.702 -5.792 1.00 91.56 195 VAL A CA 1
ATOM 1415 C C . VAL A 1 195 ? 8.891 8.369 -5.750 1.00 91.56 195 VAL A C 1
ATOM 1417 O O . VAL A 1 195 ? 10.002 8.282 -5.227 1.00 91.56 195 VAL A O 1
ATOM 1420 N N . LEU A 1 196 ? 8.277 7.333 -6.319 1.00 96.12 196 LEU A N 1
ATOM 1421 C CA . LEU A 1 196 ? 8.923 6.056 -6.596 1.00 96.12 196 LEU A CA 1
ATOM 1422 C C . LEU A 1 196 ? 9.668 6.156 -7.928 1.00 96.12 196 LEU A C 1
ATOM 1424 O O . LEU A 1 196 ? 9.067 6.467 -8.960 1.00 96.12 196 LEU A O 1
ATOM 1428 N N . TYR A 1 197 ? 10.963 5.870 -7.902 1.00 96.44 197 TYR A N 1
ATOM 1429 C CA . TYR A 1 197 ? 11.822 5.760 -9.075 1.00 96.44 197 TYR A CA 1
ATOM 1430 C C . TYR A 1 197 ? 12.087 4.290 -9.361 1.00 96.44 197 TYR A C 1
ATOM 1432 O O . TYR A 1 197 ? 12.379 3.542 -8.430 1.00 96.44 197 TYR A O 1
ATOM 1440 N N . ILE A 1 198 ? 11.976 3.879 -10.624 1.00 97.31 198 ILE A N 1
ATOM 1441 C CA . ILE A 1 198 ? 12.109 2.476 -11.029 1.00 97.31 198 ILE A CA 1
ATOM 1442 C C . ILE A 1 198 ? 12.885 2.392 -12.342 1.00 97.31 198 ILE A C 1
ATOM 1444 O O . ILE A 1 198 ? 12.644 3.177 -13.258 1.00 97.31 198 ILE A O 1
ATOM 1448 N N . THR A 1 199 ? 13.771 1.411 -12.464 1.00 97.44 199 THR A N 1
ATOM 1449 C CA . THR A 1 199 ? 14.298 0.955 -13.758 1.00 97.44 199 THR A CA 1
ATOM 1450 C C . THR A 1 199 ? 14.219 -0.565 -13.837 1.00 97.44 199 THR A C 1
ATOM 1452 O O . THR A 1 199 ? 14.282 -1.249 -12.813 1.00 97.44 199 THR A O 1
ATOM 1455 N N . ALA A 1 200 ? 14.027 -1.085 -15.043 1.00 94.56 200 ALA A N 1
ATOM 1456 C CA . ALA A 1 200 ? 13.976 -2.506 -15.336 1.00 94.56 200 ALA A CA 1
ATOM 1457 C C . ALA A 1 200 ? 15.269 -2.959 -16.022 1.00 94.56 200 ALA A C 1
ATOM 1459 O O . ALA A 1 200 ? 15.791 -2.264 -16.888 1.00 94.56 200 ALA A O 1
ATOM 1460 N N . GLU A 1 201 ? 15.753 -4.142 -15.662 1.00 94.94 201 GLU A N 1
ATOM 1461 C CA . GLU A 1 201 ? 16.938 -4.767 -16.242 1.00 94.94 201 GLU A CA 1
ATOM 1462 C C . GLU A 1 201 ? 16.555 -6.050 -16.988 1.00 94.94 201 GLU A C 1
ATOM 1464 O O . GLU A 1 201 ? 15.854 -6.920 -16.455 1.00 94.94 201 GLU A O 1
ATOM 1469 N N . ALA A 1 202 ? 17.028 -6.159 -18.228 1.00 91.81 202 ALA A N 1
ATOM 1470 C CA . ALA A 1 202 ? 16.903 -7.345 -19.070 1.00 91.81 202 ALA A CA 1
ATOM 1471 C C . ALA A 1 202 ? 18.023 -8.374 -18.802 1.00 91.81 202 ALA A C 1
ATOM 1473 O O . ALA A 1 202 ? 19.040 -8.042 -18.191 1.00 91.81 202 ALA A O 1
ATOM 1474 N N . PRO A 1 203 ? 17.897 -9.633 -19.275 1.00 89.00 203 PRO A N 1
ATOM 1475 C CA . PRO A 1 203 ? 18.919 -10.668 -19.073 1.00 89.00 203 PRO A CA 1
ATOM 1476 C C . PRO A 1 203 ? 20.320 -10.323 -19.596 1.00 89.00 203 PRO A C 1
ATOM 1478 O O . PRO A 1 203 ? 21.303 -10.894 -19.129 1.00 89.00 203 PRO A O 1
ATOM 1481 N N . ASP A 1 204 ? 20.413 -9.438 -20.588 1.00 87.88 204 ASP A N 1
ATOM 1482 C CA . ASP A 1 204 ? 21.670 -8.963 -21.173 1.00 87.88 204 ASP A CA 1
ATOM 1483 C C . ASP A 1 204 ? 22.292 -7.777 -20.407 1.00 87.88 204 ASP A C 1
ATOM 1485 O O . ASP A 1 204 ? 23.343 -7.274 -20.805 1.00 87.88 204 ASP A O 1
ATOM 1489 N N . GLY A 1 205 ? 21.665 -7.344 -19.307 1.00 90.25 205 GLY A N 1
ATOM 1490 C CA . GLY A 1 205 ? 22.100 -6.222 -18.475 1.00 90.25 205 GLY A CA 1
ATOM 1491 C C . GLY A 1 205 ? 21.677 -4.848 -18.999 1.00 90.25 205 GLY A C 1
ATOM 1492 O O . GLY A 1 205 ? 22.035 -3.832 -18.399 1.00 90.25 205 GLY A O 1
ATOM 1493 N N . LYS A 1 206 ? 20.924 -4.777 -20.105 1.00 92.75 206 LYS A N 1
ATOM 1494 C CA . LYS A 1 206 ? 20.371 -3.515 -20.603 1.00 92.75 206 LYS A CA 1
ATOM 1495 C C . LYS A 1 206 ? 19.347 -2.973 -19.606 1.00 92.75 206 LYS A C 1
ATOM 1497 O O . LYS A 1 206 ? 18.495 -3.717 -19.117 1.00 92.75 206 LYS A O 1
ATOM 1502 N N . LEU A 1 207 ? 19.426 -1.674 -19.329 1.00 94.94 207 LEU A N 1
ATOM 1503 C CA . LEU A 1 207 ? 18.490 -0.967 -18.457 1.00 94.94 207 LEU A CA 1
ATOM 1504 C C . LEU A 1 207 ? 17.415 -0.248 -19.270 1.00 94.94 207 LEU A C 1
ATOM 1506 O O . LEU A 1 207 ? 17.669 0.234 -20.376 1.00 94.94 207 LEU A O 1
ATOM 1510 N N . SER A 1 208 ? 16.218 -0.156 -18.699 1.00 92.38 208 SER A N 1
ATOM 1511 C CA . SER A 1 208 ? 15.174 0.738 -19.184 1.00 92.38 208 SER A CA 1
ATOM 1512 C C . SER A 1 208 ? 15.462 2.182 -18.790 1.00 92.38 208 SER A C 1
ATOM 1514 O O . SER A 1 208 ? 16.158 2.446 -17.805 1.00 92.38 208 SER A O 1
ATOM 1516 N N . ASP A 1 209 ? 14.790 3.120 -19.455 1.00 91.69 209 ASP A N 1
ATOM 1517 C CA . ASP A 1 209 ? 14.679 4.489 -18.954 1.00 91.69 209 ASP A CA 1
ATOM 1518 C C . ASP A 1 209 ? 14.113 4.526 -17.525 1.00 91.69 209 ASP A C 1
ATOM 1520 O O . ASP A 1 209 ? 13.417 3.610 -17.065 1.00 91.69 209 ASP A O 1
ATOM 1524 N N . LEU A 1 210 ? 14.415 5.619 -16.824 1.00 91.69 210 LEU A N 1
ATOM 1525 C CA . LEU A 1 210 ? 13.968 5.849 -15.458 1.00 91.69 210 LEU A CA 1
ATOM 1526 C C . LEU A 1 210 ? 12.469 6.178 -15.425 1.00 91.69 210 LEU A C 1
ATOM 1528 O O . LEU A 1 210 ? 12.043 7.269 -15.812 1.00 91.69 210 LEU A O 1
ATOM 1532 N N . TYR A 1 211 ? 11.678 5.253 -14.896 1.00 94.25 211 TYR A N 1
ATOM 1533 C CA . TYR A 1 211 ? 10.256 5.437 -14.645 1.00 94.25 211 TYR A CA 1
ATOM 1534 C C . TYR A 1 211 ? 10.023 6.128 -13.298 1.00 94.25 211 TYR A C 1
ATOM 1536 O O . TYR A 1 211 ? 10.762 5.916 -12.333 1.00 94.25 211 TYR A O 1
ATOM 1544 N N . ARG A 1 212 ? 8.983 6.967 -13.226 1.00 90.44 212 ARG A N 1
ATOM 1545 C CA . ARG A 1 212 ? 8.632 7.741 -12.028 1.00 90.44 212 ARG A CA 1
ATOM 1546 C C . ARG A 1 212 ? 7.143 7.632 -11.734 1.00 90.44 212 ARG A C 1
ATOM 1548 O O . ARG A 1 212 ? 6.321 7.852 -12.622 1.00 90.44 212 ARG A O 1
ATOM 1555 N N . LYS A 1 213 ? 6.799 7.370 -10.474 1.00 90.56 213 LYS A N 1
ATOM 1556 C CA . LYS A 1 213 ? 5.418 7.340 -9.986 1.00 90.56 213 LYS A CA 1
ATOM 1557 C C . LYS A 1 213 ? 5.291 8.122 -8.688 1.00 90.56 213 LYS A C 1
ATOM 1559 O O . LYS A 1 213 ? 5.856 7.728 -7.675 1.00 90.56 213 LYS A O 1
ATOM 1564 N N . SER A 1 214 ? 4.523 9.204 -8.712 1.00 89.62 214 SER A N 1
ATOM 1565 C CA . SER A 1 214 ? 4.127 9.905 -7.488 1.00 89.62 214 SER A CA 1
ATOM 1566 C C . SER A 1 214 ? 3.082 9.100 -6.718 1.00 89.62 214 SER A C 1
ATOM 1568 O O . SER A 1 214 ? 2.193 8.496 -7.328 1.00 89.62 214 SER A O 1
ATOM 1570 N N . PHE A 1 215 ? 3.196 9.109 -5.395 1.00 85.81 215 PHE A N 1
ATOM 1571 C CA . PHE A 1 215 ? 2.250 8.497 -4.468 1.00 85.81 215 PHE A CA 1
ATOM 1572 C C . PHE A 1 215 ? 2.275 9.239 -3.127 1.00 85.81 215 PHE A C 1
ATOM 1574 O O . PHE A 1 215 ? 3.228 9.955 -2.836 1.00 85.81 215 PHE A O 1
ATOM 1581 N N . ALA A 1 216 ? 1.244 9.047 -2.313 1.00 85.25 216 ALA A N 1
ATOM 1582 C CA . ALA A 1 216 ? 1.182 9.559 -0.949 1.00 85.25 216 ALA A CA 1
ATOM 1583 C C . ALA A 1 216 ? 0.932 8.393 0.007 1.00 85.25 216 ALA A C 1
ATOM 1585 O O . ALA A 1 216 ? 0.231 7.444 -0.360 1.00 85.25 216 ALA A O 1
ATOM 1586 N N . THR A 1 217 ? 1.517 8.449 1.197 1.00 84.25 217 THR A N 1
ATOM 1587 C CA . THR A 1 217 ? 1.152 7.560 2.304 1.00 84.25 217 THR A CA 1
ATOM 1588 C C . THR A 1 217 ? -0.169 7.999 2.931 1.00 84.25 217 THR A C 1
ATOM 1590 O O . THR A 1 217 ? -0.559 9.166 2.865 1.00 84.25 217 THR A O 1
ATOM 1593 N N . ASP A 1 218 ? -0.865 7.042 3.535 1.00 82.69 218 ASP A N 1
ATOM 1594 C CA . ASP A 1 218 ? -2.131 7.289 4.225 1.00 82.69 218 ASP A CA 1
ATOM 1595 C C . ASP A 1 218 ? -1.889 7.848 5.641 1.00 82.69 218 ASP A C 1
ATOM 1597 O O . ASP A 1 218 ? -0.775 7.829 6.164 1.00 82.69 218 ASP A O 1
ATOM 1601 N N . GLU A 1 219 ? -2.954 8.321 6.285 1.00 84.38 219 GLU A N 1
ATOM 1602 C CA . GLU A 1 219 ? -2.948 8.613 7.721 1.00 84.38 219 GLU A CA 1
ATOM 1603 C C . GLU A 1 219 ? -3.053 7.320 8.548 1.00 84.38 219 GLU A C 1
ATOM 1605 O O . GLU A 1 219 ? -3.799 6.407 8.178 1.00 84.38 219 GLU A O 1
ATOM 1610 N N . PHE A 1 220 ? -2.345 7.243 9.679 1.00 83.31 220 PHE A N 1
ATOM 1611 C CA . PHE A 1 220 ? -2.422 6.131 10.627 1.00 83.31 220 PHE A CA 1
ATOM 1612 C C . PHE A 1 220 ? -3.827 5.934 11.215 1.00 83.31 220 PHE A C 1
ATOM 1614 O O . PHE A 1 220 ? -4.397 6.834 11.833 1.00 83.31 220 PHE A O 1
ATOM 1621 N N . ARG A 1 221 ? -4.380 4.725 11.063 1.00 81.50 221 ARG A N 1
ATOM 1622 C CA . ARG A 1 221 ? -5.704 4.351 11.581 1.00 81.50 221 ARG A CA 1
ATOM 1623 C C . ARG A 1 221 ? -5.885 2.841 11.734 1.00 81.50 221 ARG A C 1
ATOM 1625 O O . ARG A 1 221 ? -5.218 2.028 11.093 1.00 81.50 221 ARG A O 1
ATOM 1632 N N . ILE A 1 222 ? -6.889 2.471 12.523 1.00 78.31 222 ILE A N 1
ATOM 1633 C CA . ILE A 1 222 ? -7.478 1.130 12.490 1.00 78.31 222 ILE A CA 1
ATOM 1634 C C . ILE A 1 222 ? -8.345 1.023 11.225 1.00 78.31 222 ILE A C 1
ATOM 1636 O O . ILE A 1 222 ? -9.173 1.891 10.956 1.00 78.31 222 ILE A O 1
ATOM 1640 N N . ILE A 1 223 ? -8.148 -0.031 10.431 1.00 75.69 223 ILE A N 1
ATOM 1641 C CA . ILE A 1 223 ? -8.896 -0.280 9.184 1.00 75.69 223 ILE A CA 1
ATOM 1642 C C . ILE A 1 223 ? -9.986 -1.336 9.336 1.00 75.69 223 ILE A C 1
ATOM 1644 O O . ILE A 1 223 ? -10.947 -1.340 8.570 1.00 75.69 223 ILE A O 1
ATOM 1648 N N . SER A 1 224 ? -9.860 -2.225 10.318 1.00 75.06 224 SER A N 1
ATOM 1649 C CA . SER A 1 224 ? -10.935 -3.140 10.686 1.00 75.06 224 SER A CA 1
ATOM 1650 C C . SER A 1 224 ? -10.761 -3.635 12.108 1.00 75.06 224 SER A C 1
ATOM 1652 O O . SER A 1 224 ? -9.643 -3.748 12.607 1.00 75.06 224 SER A O 1
ATOM 1654 N N . SER A 1 225 ? -11.865 -4.015 12.729 1.00 75.25 225 SER A N 1
ATOM 1655 C CA . SER A 1 225 ? -11.857 -4.727 13.994 1.00 75.25 225 SER A CA 1
ATOM 1656 C C . SER A 1 225 ? -12.966 -5.776 13.992 1.00 75.25 225 SER A C 1
ATOM 1658 O O . SER A 1 225 ? -14.022 -5.584 13.387 1.00 75.25 225 SER A O 1
ATOM 1660 N N . SER A 1 226 ? -12.691 -6.920 14.602 1.00 77.56 226 SER A N 1
ATOM 1661 C CA . SER A 1 226 ? -13.622 -8.035 14.735 1.00 77.56 226 SER A CA 1
ATOM 1662 C C . SER A 1 226 ? -13.393 -8.733 16.062 1.00 77.56 226 SER A C 1
ATOM 1664 O O . SER A 1 226 ? -12.338 -8.587 16.674 1.00 77.56 226 SER A O 1
ATOM 1666 N N . TYR A 1 227 ? -14.373 -9.514 16.489 1.00 79.94 227 TYR A N 1
ATOM 1667 C CA . TYR A 1 227 ? -14.231 -10.372 17.648 1.00 79.94 227 TYR A CA 1
ATOM 1668 C C . TYR A 1 227 ? -14.791 -11.757 17.354 1.00 79.94 227 TYR A C 1
ATOM 1670 O O . TYR A 1 227 ? -15.636 -11.929 16.471 1.00 79.94 227 TYR A O 1
ATOM 1678 N N . ASN A 1 228 ? -14.300 -12.729 18.104 1.00 80.44 228 ASN A N 1
ATOM 1679 C CA . ASN A 1 228 ? -14.779 -14.092 18.124 1.00 80.44 228 ASN A CA 1
ATOM 1680 C C . ASN A 1 228 ? -14.906 -14.550 19.580 1.00 80.44 228 ASN A C 1
ATOM 1682 O O . ASN A 1 228 ? -14.118 -14.154 20.436 1.00 80.44 228 ASN A O 1
ATOM 1686 N N . ILE A 1 229 ? -15.902 -15.386 19.855 1.00 76.94 229 ILE A N 1
ATOM 1687 C CA . ILE A 1 229 ? -16.088 -16.017 21.162 1.00 76.94 229 ILE A CA 1
ATOM 1688 C C . ILE A 1 229 ? -15.628 -17.470 20.993 1.00 76.94 229 ILE A C 1
ATOM 1690 O O . ILE A 1 229 ? -16.335 -18.239 20.335 1.00 76.94 229 ILE A O 1
ATOM 1694 N N . PRO A 1 230 ? -14.433 -17.849 21.489 1.00 70.69 230 PRO A N 1
ATOM 1695 C CA . PRO A 1 230 ? -13.867 -19.174 21.232 1.00 70.69 230 PRO A CA 1
ATOM 1696 C C . PRO A 1 230 ? -14.693 -20.292 21.876 1.00 70.69 230 PRO A C 1
ATOM 1698 O O . PRO A 1 230 ? -14.810 -21.380 21.311 1.00 70.69 230 PRO A O 1
ATOM 1701 N N . ASP A 1 231 ? -15.275 -20.003 23.041 1.00 74.50 231 ASP A N 1
ATOM 1702 C CA . ASP A 1 231 ? -16.152 -20.886 23.803 1.00 74.50 231 ASP A CA 1
ATOM 1703 C C . ASP A 1 231 ? -17.457 -20.138 24.139 1.00 74.50 231 ASP A C 1
ATOM 1705 O O . ASP A 1 231 ? -17.403 -19.155 24.879 1.00 74.50 231 ASP A O 1
ATOM 1709 N N . PRO A 1 232 ? -18.628 -20.559 23.617 1.00 66.69 232 PRO A N 1
ATOM 1710 C CA . PRO A 1 232 ? -19.916 -19.914 23.891 1.00 66.69 232 PRO A CA 1
ATOM 1711 C C . PRO A 1 232 ? -20.298 -19.873 25.376 1.00 66.69 232 PRO A C 1
ATOM 1713 O O . PRO A 1 232 ? -21.090 -19.019 25.772 1.00 66.69 232 PRO A O 1
ATOM 1716 N N . ASP A 1 233 ? -19.763 -20.806 26.169 1.00 68.75 233 ASP A N 1
ATOM 1717 C CA . ASP A 1 233 ? -19.965 -20.883 27.617 1.00 68.75 233 ASP A CA 1
ATOM 1718 C C . ASP A 1 233 ? -18.777 -20.282 28.399 1.00 68.75 233 ASP A C 1
ATOM 1720 O O . ASP A 1 233 ? -18.797 -20.238 29.633 1.00 68.75 233 ASP A O 1
ATOM 1724 N N . GLY A 1 234 ? -17.743 -19.827 27.686 1.00 68.19 234 GLY A N 1
ATOM 1725 C CA . GLY A 1 234 ? -16.551 -19.194 28.233 1.00 68.19 234 GLY A CA 1
ATOM 1726 C C . GLY A 1 234 ? -16.741 -17.707 28.524 1.00 68.19 234 GLY A C 1
ATOM 1727 O O . GLY A 1 234 ? -17.670 -17.051 28.057 1.00 68.19 234 GLY A O 1
ATOM 1728 N N . ASP A 1 235 ? -15.822 -17.158 29.309 1.00 76.62 235 ASP A N 1
ATOM 1729 C CA . ASP A 1 235 ? -15.764 -15.747 29.692 1.00 76.62 235 ASP A CA 1
ATOM 1730 C C . ASP A 1 235 ? -14.700 -14.966 28.897 1.00 76.62 235 ASP A C 1
ATOM 1732 O O . ASP A 1 235 ? -14.285 -13.879 29.309 1.00 76.62 235 ASP A O 1
ATOM 1736 N N . GLU A 1 236 ? -14.261 -15.524 27.765 1.00 82.12 236 GLU A N 1
ATOM 1737 C CA . GLU A 1 236 ? -13.185 -15.010 26.918 1.00 82.12 236 GLU A CA 1
ATOM 1738 C C . GLU A 1 236 ? -13.709 -14.551 25.551 1.00 82.12 236 GLU A C 1
ATOM 1740 O O . GLU A 1 236 ? -14.452 -15.255 24.865 1.00 82.12 236 GLU A O 1
ATOM 1745 N N . VAL A 1 237 ? -13.272 -13.364 25.135 1.00 81.62 237 VAL A N 1
ATOM 1746 C CA . VAL A 1 237 ? -13.495 -12.814 23.797 1.00 81.62 237 VAL A CA 1
ATOM 1747 C C . VAL A 1 237 ? -12.139 -12.580 23.148 1.00 81.62 237 VAL A C 1
ATOM 1749 O O . VAL A 1 237 ? -11.324 -11.812 23.662 1.00 81.62 237 VAL A O 1
ATOM 1752 N N . GLU A 1 238 ? -11.915 -13.209 22.000 1.00 82.06 238 GLU A N 1
ATOM 1753 C CA . GLU A 1 238 ? -10.760 -12.950 21.147 1.00 82.06 238 GLU A CA 1
ATOM 1754 C C . GLU A 1 238 ? -11.083 -11.769 20.230 1.00 82.06 238 GLU A C 1
ATOM 1756 O O . GLU A 1 238 ? -12.087 -11.772 19.518 1.00 82.06 238 GLU A O 1
ATOM 1761 N N . VAL A 1 239 ? -10.241 -10.741 20.241 1.00 80.69 239 VAL A N 1
ATOM 1762 C CA . VAL A 1 239 ? -10.412 -9.533 19.434 1.00 80.69 239 VAL A CA 1
ATOM 1763 C C . VAL A 1 239 ? -9.280 -9.444 18.429 1.00 80.69 239 VAL A C 1
ATOM 1765 O O . VAL A 1 239 ? -8.107 -9.500 18.788 1.00 80.69 239 VAL A O 1
ATOM 1768 N N . THR A 1 240 ? -9.636 -9.231 17.167 1.00 78.94 240 THR A N 1
ATOM 1769 C CA . THR A 1 240 ? -8.704 -8.976 16.071 1.00 78.94 240 THR A CA 1
ATOM 1770 C C . THR A 1 240 ? -8.829 -7.525 15.625 1.00 78.94 240 THR A C 1
ATOM 1772 O O . THR A 1 240 ? -9.914 -7.054 15.287 1.00 78.94 240 THR A O 1
ATOM 1775 N N . VAL A 1 241 ? -7.710 -6.809 15.574 1.00 77.12 241 VAL A N 1
ATOM 1776 C CA . VAL A 1 241 ? -7.628 -5.417 15.121 1.00 77.12 241 VAL A CA 1
ATOM 1777 C C . VAL A 1 241 ? -6.630 -5.338 13.981 1.00 77.12 241 VAL A C 1
ATOM 1779 O O . VAL A 1 241 ? -5.508 -5.821 14.106 1.00 77.12 241 VAL A O 1
ATOM 1782 N N . ARG A 1 242 ? -7.019 -4.701 12.876 1.00 76.88 242 ARG A N 1
ATOM 1783 C CA . ARG A 1 242 ? -6.123 -4.423 11.753 1.00 76.88 242 ARG A CA 1
ATOM 1784 C C . ARG A 1 242 ? -5.825 -2.942 11.641 1.00 76.88 242 ARG A C 1
ATOM 1786 O O . ARG A 1 242 ? -6.741 -2.122 11.672 1.00 76.88 242 ARG A O 1
ATOM 1793 N N . LEU A 1 243 ? -4.556 -2.617 11.454 1.00 76.81 243 LEU A N 1
ATOM 1794 C CA . LEU A 1 243 ? -4.058 -1.279 11.166 1.00 76.81 243 LEU A CA 1
ATOM 1795 C C . LEU A 1 243 ? -3.734 -1.134 9.681 1.00 76.81 243 LEU A C 1
ATOM 1797 O O . LEU A 1 243 ? -3.587 -2.120 8.965 1.00 76.81 243 LEU A O 1
ATOM 1801 N N . ASN A 1 244 ? -3.565 0.098 9.220 1.00 78.19 244 ASN A N 1
ATOM 1802 C CA . ASN A 1 244 ? -2.861 0.382 7.969 1.00 78.19 244 ASN A CA 1
ATOM 1803 C C . ASN A 1 244 ? -1.377 0.706 8.220 1.00 78.19 244 ASN A C 1
ATOM 1805 O O . ASN A 1 244 ? -0.851 1.639 7.625 1.00 78.19 244 ASN A O 1
ATOM 1809 N N . ALA A 1 245 ? -0.700 -0.018 9.115 1.00 77.50 245 ALA A N 1
ATOM 1810 C CA . ALA A 1 245 ? 0.712 0.207 9.438 1.00 77.50 245 ALA A CA 1
ATOM 1811 C C . ALA A 1 245 ? 1.449 -1.109 9.747 1.00 77.50 245 ALA A C 1
ATOM 1813 O O . ALA A 1 245 ? 0.844 -2.038 10.281 1.00 77.50 245 ALA A O 1
ATOM 1814 N N . LEU A 1 246 ? 2.743 -1.184 9.417 1.00 70.81 246 LEU A N 1
ATOM 1815 C CA . LEU A 1 246 ? 3.636 -2.317 9.732 1.00 70.81 246 LEU A CA 1
ATOM 1816 C C . LEU A 1 246 ? 4.550 -2.055 10.943 1.00 70.81 246 LEU A C 1
ATOM 1818 O O . LEU A 1 246 ? 5.201 -2.976 11.438 1.00 70.81 246 LEU A O 1
ATOM 1822 N N . GLY A 1 247 ? 4.650 -0.806 11.396 1.00 65.38 247 GLY A N 1
ATOM 1823 C CA . GLY A 1 247 ? 5.495 -0.386 12.506 1.00 65.38 247 GLY A CA 1
ATOM 1824 C C . GLY A 1 247 ? 5.009 -0.845 13.881 1.00 65.38 247 GLY A C 1
ATOM 1825 O O . GLY A 1 247 ? 3.899 -1.343 14.059 1.00 65.38 247 GLY A O 1
ATOM 1826 N N . ASP A 1 248 ? 5.863 -0.642 14.891 1.00 68.44 248 ASP A N 1
ATOM 1827 C CA . ASP A 1 248 ? 5.469 -0.895 16.278 1.00 68.44 248 ASP A CA 1
ATOM 1828 C C . ASP A 1 248 ? 4.397 0.121 16.684 1.00 68.44 248 ASP A C 1
ATOM 1830 O O . ASP A 1 248 ? 4.706 1.300 16.853 1.00 68.44 248 ASP A O 1
ATOM 1834 N N . ALA A 1 249 ? 3.172 -0.343 16.885 1.00 75.50 249 ALA A N 1
ATOM 1835 C CA . ALA A 1 249 ? 2.133 0.421 17.558 1.00 75.50 249 ALA A CA 1
ATOM 1836 C C . ALA A 1 249 ? 1.800 -0.204 18.923 1.00 75.50 249 ALA A C 1
ATOM 1838 O O . ALA A 1 249 ? 2.096 -1.373 19.199 1.00 75.50 249 ALA A O 1
ATOM 1839 N N . TRP A 1 250 ? 1.200 0.589 19.799 1.00 79.56 250 TRP A N 1
ATOM 1840 C CA . TRP A 1 250 ? 0.594 0.111 21.035 1.00 79.56 250 TRP A CA 1
ATOM 1841 C C . TRP A 1 250 ? -0.915 0.091 20.877 1.00 79.56 250 TRP A C 1
ATOM 1843 O O . TRP A 1 250 ? -1.493 1.071 20.421 1.00 79.56 250 TRP A O 1
ATOM 1853 N N . LEU A 1 251 ? -1.557 -1.004 21.275 1.00 81.94 251 LEU A N 1
ATOM 1854 C CA . LEU A 1 251 ? -3.013 -1.055 21.367 1.00 81.94 251 LEU A CA 1
ATOM 1855 C C . LEU A 1 251 ? -3.480 -0.771 22.786 1.00 81.94 251 LEU A C 1
ATOM 1857 O O . LEU A 1 251 ? -2.930 -1.291 23.762 1.00 81.94 251 LEU A O 1
ATOM 1861 N N . TYR A 1 252 ? -4.533 0.029 22.851 1.00 85.25 252 TYR A N 1
ATOM 1862 C CA . TYR A 1 252 ? -5.290 0.338 24.045 1.00 85.25 252 TYR A CA 1
ATOM 1863 C C . TYR A 1 252 ? -6.716 -0.138 23.835 1.00 85.25 252 TYR A C 1
ATOM 1865 O O . TYR A 1 252 ? -7.304 0.098 22.776 1.00 85.25 252 TYR A O 1
ATOM 1873 N N . TRP A 1 253 ? -7.288 -0.771 24.851 1.00 86.81 253 TRP A N 1
ATOM 1874 C CA . TRP A 1 253 ? -8.708 -1.085 24.849 1.00 86.81 253 TRP A CA 1
ATOM 1875 C C . TRP A 1 253 ? -9.351 -0.821 26.198 1.00 86.81 253 TRP A C 1
ATOM 1877 O O . TRP A 1 253 ? -8.698 -0.901 27.233 1.00 86.81 253 TRP A O 1
ATOM 1887 N N . ALA A 1 254 ? -10.643 -0.531 26.174 1.00 86.38 254 ALA A N 1
ATOM 1888 C CA . ALA A 1 254 ? -11.477 -0.434 27.360 1.00 86.38 254 ALA A CA 1
ATOM 1889 C C . ALA A 1 254 ? -12.818 -1.110 27.083 1.00 86.38 254 ALA A C 1
ATOM 1891 O O . ALA A 1 254 ? -13.357 -1.039 25.977 1.00 86.38 254 ALA A O 1
ATOM 1892 N N . LEU A 1 255 ? -13.354 -1.777 28.098 1.00 86.62 255 LEU A N 1
ATOM 1893 C CA . LEU A 1 255 ? -14.644 -2.445 28.034 1.00 86.62 255 LEU A CA 1
ATOM 1894 C C . LEU A 1 255 ? -15.625 -1.709 28.944 1.00 86.62 255 LEU A C 1
ATOM 1896 O O . LEU A 1 255 ? -15.353 -1.523 30.128 1.00 86.62 255 LEU A O 1
ATOM 1900 N N . THR A 1 256 ? -16.774 -1.311 28.408 1.00 85.19 256 THR A N 1
ATOM 1901 C CA . THR A 1 256 ? -17.792 -0.582 29.171 1.00 85.19 256 THR A CA 1
ATOM 1902 C C . THR A 1 256 ? -19.180 -1.176 28.981 1.00 85.19 256 THR A C 1
ATOM 1904 O O . THR A 1 256 ? -19.529 -1.662 27.906 1.00 85.19 256 THR A O 1
ATOM 1907 N N . THR A 1 257 ? -19.995 -1.119 30.031 1.00 84.38 257 THR A N 1
ATOM 1908 C CA . THR A 1 257 ? -21.432 -1.425 29.980 1.00 84.38 257 THR A CA 1
ATOM 1909 C C . THR A 1 257 ? -22.276 -0.187 29.665 1.00 84.38 257 THR A C 1
ATOM 1911 O O . THR A 1 257 ? -23.471 -0.305 29.394 1.00 84.38 257 THR A O 1
ATOM 1914 N N . ASP A 1 258 ? -21.673 1.007 29.651 1.00 83.88 258 ASP A N 1
ATOM 1915 C CA . ASP A 1 258 ? -22.331 2.222 29.177 1.00 83.88 258 ASP A CA 1
ATOM 1916 C C . ASP A 1 258 ? -22.379 2.227 27.644 1.00 83.88 258 ASP A C 1
ATOM 1918 O O . ASP A 1 258 ? -21.483 2.717 26.954 1.00 83.88 258 ASP A O 1
ATOM 1922 N N . LEU A 1 259 ? -23.482 1.709 27.107 1.00 77.75 259 LEU A N 1
ATOM 1923 C CA . LEU A 1 259 ? -23.733 1.612 25.670 1.00 77.75 259 LEU A CA 1
ATOM 1924 C C . LEU A 1 259 ? -23.993 2.966 24.985 1.00 77.75 259 LEU A C 1
ATOM 1926 O O . LEU A 1 259 ? -24.293 2.990 23.794 1.00 77.75 259 LEU A O 1
ATOM 1930 N N . THR A 1 260 ? -23.930 4.087 25.704 1.00 75.06 260 THR A N 1
ATOM 1931 C CA . THR A 1 260 ? -24.175 5.434 25.161 1.00 75.06 260 THR A CA 1
ATOM 1932 C C . THR A 1 260 ? -22.962 6.347 25.229 1.00 75.06 260 THR A C 1
ATOM 1934 O O . THR A 1 260 ? -22.920 7.346 24.513 1.00 75.06 260 THR A O 1
ATOM 1937 N N . SER A 1 261 ? -21.963 5.976 26.026 1.00 69.25 261 SER A N 1
ATOM 1938 C CA . SER A 1 261 ? -20.706 6.705 26.135 1.00 69.25 261 SER A CA 1
ATOM 1939 C C . SER A 1 261 ? -20.017 6.893 24.773 1.00 69.25 261 SER A C 1
ATOM 1941 O O . SER A 1 261 ? -19.906 5.965 23.961 1.00 69.25 261 SER A O 1
ATOM 1943 N N . SER A 1 262 ? -19.591 8.132 24.518 1.00 66.25 262 SER A N 1
ATOM 1944 C CA . SER A 1 262 ? -18.697 8.520 23.427 1.00 66.25 262 SER A CA 1
ATOM 1945 C C . SER A 1 262 ? -17.319 8.776 24.018 1.00 66.25 262 SER A C 1
ATOM 1947 O O . SER A 1 262 ? -17.222 9.503 25.005 1.00 66.25 262 SER A O 1
ATOM 1949 N N . PHE A 1 263 ? -16.286 8.206 23.415 1.00 71.06 263 PHE A N 1
ATOM 1950 C CA . PHE A 1 263 ? -14.903 8.400 23.835 1.00 71.06 263 PHE A CA 1
ATOM 1951 C C . PHE A 1 263 ? -14.172 9.160 22.749 1.00 71.06 263 PHE A C 1
ATOM 1953 O O . PHE A 1 263 ? -14.325 8.835 21.568 1.00 71.06 263 PHE A O 1
ATOM 1960 N N . ASP A 1 264 ? -13.400 10.159 23.151 1.00 72.81 264 ASP A N 1
ATOM 1961 C CA . ASP A 1 264 ? -12.425 10.762 22.258 1.00 72.81 264 ASP A CA 1
ATOM 1962 C C . ASP A 1 264 ? -11.061 10.072 22.417 1.00 72.81 264 ASP A C 1
ATOM 1964 O O . ASP A 1 264 ? -10.822 9.294 23.344 1.00 72.81 264 ASP A O 1
ATOM 1968 N N . SER A 1 265 ? -10.150 10.312 21.478 1.00 69.94 265 SER A N 1
ATOM 1969 C CA . SER A 1 265 ? -8.801 9.751 21.557 1.00 69.94 265 SER A CA 1
ATOM 1970 C C . SER A 1 265 ? -7.987 10.330 22.725 1.00 69.94 265 SER A C 1
ATOM 1972 O O . SER A 1 265 ? -7.069 9.671 23.204 1.00 69.94 265 SER A O 1
ATOM 1974 N N . ASN A 1 266 ? -8.324 11.508 23.258 1.00 73.25 266 ASN A N 1
ATOM 1975 C CA . ASN A 1 266 ? -7.621 12.098 24.404 1.00 73.25 266 ASN A CA 1
ATOM 1976 C C . ASN A 1 266 ? -7.940 11.369 25.722 1.00 73.25 266 ASN A C 1
ATOM 1978 O O . ASN A 1 266 ? -7.088 11.304 26.616 1.00 73.25 266 ASN A O 1
ATOM 1982 N N . ASP A 1 267 ? -9.132 10.779 25.836 1.00 77.81 267 ASP A N 1
ATOM 1983 C CA . ASP A 1 267 ? -9.565 9.993 26.995 1.00 77.81 267 ASP A CA 1
ATOM 1984 C C . ASP A 1 267 ? -8.693 8.741 27.207 1.00 77.81 267 ASP A C 1
ATOM 1986 O O . ASP A 1 267 ? -8.463 8.328 28.346 1.00 77.81 267 ASP A O 1
ATOM 1990 N N . VAL A 1 268 ? -8.145 8.170 26.125 1.00 78.44 268 VAL A N 1
ATOM 1991 C CA . VAL A 1 268 ? -7.372 6.909 26.131 1.00 78.44 268 VAL A CA 1
ATOM 1992 C C . VAL A 1 268 ? -6.156 6.973 27.059 1.00 78.44 268 VAL A C 1
ATOM 1994 O O . VAL A 1 268 ? -5.831 5.997 27.729 1.00 78.44 268 VAL A O 1
ATOM 1997 N N . LYS A 1 269 ? -5.467 8.120 27.108 1.00 73.75 269 LYS A N 1
ATOM 1998 C CA . LYS A 1 269 ? -4.233 8.298 27.898 1.00 73.75 269 LYS A CA 1
ATOM 1999 C C . LYS A 1 269 ? -4.484 8.749 29.335 1.00 73.75 269 LYS A C 1
ATOM 2001 O O . LYS A 1 269 ? -3.558 8.727 30.143 1.00 73.75 269 LYS A O 1
ATOM 2006 N N . THR A 1 270 ? -5.689 9.223 29.642 1.00 76.69 270 THR A N 1
ATOM 2007 C CA . THR A 1 270 ? -5.991 9.879 30.923 1.00 76.69 270 THR A CA 1
ATOM 2008 C C . THR A 1 270 ? -6.853 9.027 31.841 1.00 76.69 270 THR A C 1
ATOM 2010 O O . THR A 1 270 ? -6.794 9.214 33.057 1.00 76.69 270 THR A O 1
ATOM 2013 N N . ARG A 1 271 ? -7.629 8.087 31.294 1.00 72.06 271 ARG A N 1
ATOM 2014 C CA . ARG A 1 271 ? -8.482 7.214 32.095 1.00 72.06 271 ARG A CA 1
ATOM 2015 C C . ARG A 1 271 ? -7.791 5.904 32.464 1.00 72.06 271 ARG A C 1
ATOM 2017 O O . ARG A 1 271 ? -7.072 5.306 31.671 1.00 72.06 271 ARG A O 1
ATOM 2024 N N . GLU A 1 272 ? -8.065 5.441 33.680 1.00 73.81 272 GLU A N 1
ATOM 2025 C CA . GLU A 1 272 ? -7.486 4.216 34.250 1.00 73.81 272 GLU A CA 1
ATOM 2026 C C . GLU A 1 272 ? -8.123 2.925 33.705 1.00 73.81 272 GLU A C 1
ATOM 2028 O O . GLU A 1 272 ? -7.591 1.840 33.924 1.00 73.81 272 GLU A O 1
ATOM 2033 N N . ASP A 1 273 ? -9.259 3.020 33.008 1.00 72.88 273 ASP A N 1
ATOM 2034 C CA . ASP A 1 273 ? -9.985 1.871 32.458 1.00 72.88 273 ASP A CA 1
ATOM 2035 C C . ASP A 1 273 ? -9.451 1.385 31.102 1.00 72.88 273 ASP A C 1
ATOM 2037 O O . ASP A 1 273 ? -9.807 0.287 30.672 1.00 72.88 273 ASP A O 1
ATOM 2041 N N . PHE A 1 274 ? -8.571 2.150 30.448 1.00 73.19 274 PHE A N 1
ATOM 2042 C CA . PHE A 1 274 ? -7.876 1.703 29.243 1.00 73.19 274 PHE A CA 1
ATOM 2043 C C . PHE A 1 274 ? -6.666 0.828 29.583 1.00 73.19 274 PHE A C 1
ATOM 2045 O O . PHE A 1 274 ? -5.704 1.249 30.226 1.00 73.19 274 PHE A O 1
ATOM 2052 N N . VAL A 1 275 ? -6.687 -0.405 29.083 1.00 77.94 275 VAL A N 1
ATOM 2053 C CA . VAL A 1 275 ? -5.614 -1.387 29.228 1.00 77.94 275 VAL A CA 1
ATOM 2054 C C . VAL A 1 275 ? -4.707 -1.340 28.002 1.00 77.94 275 VAL A C 1
ATOM 2056 O O . VAL A 1 275 ? -5.145 -1.549 26.872 1.00 77.94 275 VAL A O 1
ATOM 2059 N N . LYS A 1 276 ? -3.410 -1.116 28.229 1.00 75.94 276 LYS A N 1
ATOM 2060 C CA . LYS A 1 276 ? -2.359 -1.225 27.207 1.00 75.94 276 LYS A CA 1
ATOM 2061 C C . LYS A 1 276 ? -1.980 -2.696 27.025 1.00 75.94 276 LYS A C 1
ATOM 2063 O O . LYS A 1 276 ? -1.375 -3.279 27.923 1.00 75.94 276 LYS A O 1
ATOM 2068 N N . CYS A 1 277 ? -2.341 -3.313 25.901 1.00 65.94 277 CYS A N 1
ATOM 2069 C CA . CYS A 1 277 ? -2.442 -4.779 25.832 1.00 65.94 277 CYS A CA 1
ATOM 2070 C C . CYS A 1 277 ? -1.460 -5.498 24.899 1.00 65.94 277 CYS A C 1
ATOM 2072 O O . CYS A 1 277 ? -1.529 -6.718 24.783 1.00 65.94 277 CYS A O 1
ATOM 2074 N N . GLY A 1 278 ? -0.522 -4.802 24.259 1.00 57.72 278 GLY A N 1
ATOM 2075 C CA . GLY A 1 278 ? 0.518 -5.478 23.483 1.00 57.72 278 GLY A CA 1
ATOM 2076 C C . GLY A 1 278 ? 1.134 -4.638 22.376 1.00 57.72 278 GLY A C 1
ATOM 2077 O O . GLY A 1 278 ? 0.621 -3.580 22.013 1.00 57.72 278 GLY A O 1
ATOM 2078 N N . LYS A 1 279 ? 2.267 -5.138 21.875 1.00 51.62 279 LYS A N 1
ATOM 2079 C CA . LYS A 1 279 ? 3.082 -4.562 20.804 1.00 51.62 279 LYS A CA 1
ATOM 2080 C C . LYS A 1 279 ? 2.828 -5.359 19.522 1.00 51.62 279 LYS A C 1
ATOM 2082 O O . LYS A 1 279 ? 2.892 -6.587 19.569 1.00 51.62 279 LYS A O 1
ATOM 2087 N N . PHE A 1 280 ? 2.581 -4.692 18.394 1.00 54.16 280 PHE A N 1
ATOM 2088 C CA . PHE A 1 280 ? 2.585 -5.361 17.086 1.00 54.16 280 PHE A CA 1
ATOM 2089 C C . PHE A 1 280 ? 3.941 -6.047 16.886 1.00 54.16 280 PHE A C 1
ATOM 2091 O O . PHE A 1 280 ? 4.992 -5.422 17.048 1.00 54.16 280 PHE A O 1
ATOM 2098 N N . LEU A 1 281 ? 3.939 -7.345 16.579 1.00 46.59 281 LEU A N 1
ATOM 2099 C CA . LEU A 1 281 ? 5.170 -8.042 16.229 1.00 46.59 281 LEU A CA 1
ATOM 2100 C C . LEU A 1 281 ? 5.519 -7.683 14.784 1.00 46.59 281 LEU A C 1
ATOM 2102 O O . LEU A 1 281 ? 4.898 -8.173 13.847 1.00 46.59 281 LEU A O 1
ATOM 2106 N N . LYS A 1 282 ? 6.542 -6.837 14.630 1.00 43.09 282 LYS A N 1
ATOM 2107 C CA . LYS A 1 282 ? 7.129 -6.379 13.357 1.00 43.09 282 LYS A CA 1
ATOM 2108 C C . LYS A 1 282 ? 7.443 -7.517 12.361 1.00 43.09 282 LYS A C 1
ATOM 2110 O O . LYS A 1 282 ? 7.528 -7.274 11.161 1.00 43.09 282 LYS A O 1
ATOM 2115 N N . ASP A 1 283 ? 7.592 -8.752 12.843 1.00 41.38 283 ASP A N 1
ATOM 2116 C CA . ASP A 1 283 ? 8.101 -9.892 12.072 1.00 41.38 283 ASP A CA 1
ATOM 2117 C C . ASP A 1 283 ? 7.037 -10.653 11.259 1.00 41.38 283 ASP A C 1
ATOM 2119 O O . ASP A 1 283 ? 7.392 -11.503 10.444 1.00 41.38 283 ASP A O 1
ATOM 2123 N N . SER A 1 284 ? 5.738 -10.378 11.436 1.00 43.09 284 SER A N 1
ATOM 2124 C CA . SER A 1 284 ? 4.687 -11.086 10.685 1.00 43.09 284 SER A CA 1
ATOM 2125 C C . SER A 1 284 ? 4.405 -10.490 9.304 1.00 43.09 284 SER A C 1
ATOM 2127 O O . SER A 1 284 ? 3.745 -11.131 8.487 1.00 43.09 284 SER A O 1
ATOM 2129 N N . GLY A 1 285 ? 4.860 -9.262 9.025 1.00 51.22 285 GLY A N 1
ATOM 2130 C CA . GLY A 1 285 ? 4.480 -8.545 7.802 1.00 51.22 285 GLY A CA 1
ATOM 2131 C C . GLY A 1 285 ? 2.967 -8.295 7.688 1.00 51.22 285 GLY A C 1
ATOM 2132 O O . GLY A 1 285 ? 2.476 -7.953 6.611 1.00 51.22 285 GLY A O 1
ATOM 2133 N N . THR A 1 286 ? 2.220 -8.480 8.782 1.00 55.06 286 THR A N 1
ATOM 2134 C CA . THR A 1 286 ? 0.773 -8.279 8.848 1.00 55.06 286 THR A CA 1
ATOM 2135 C C . THR A 1 286 ? 0.462 -7.103 9.754 1.00 55.06 286 THR A C 1
ATOM 2137 O O . THR A 1 286 ? 0.899 -7.066 10.901 1.00 55.06 286 THR A O 1
ATOM 2140 N N . ALA A 1 287 ? -0.374 -6.191 9.276 1.00 66.19 287 ALA A N 1
ATOM 2141 C CA . ALA A 1 287 ? -0.909 -5.093 10.066 1.00 66.19 287 ALA A CA 1
ATOM 2142 C C . ALA A 1 287 ? -2.070 -5.563 10.968 1.00 66.19 287 ALA A C 1
ATOM 2144 O O . ALA A 1 287 ? -3.135 -4.961 10.967 1.00 66.19 287 ALA A O 1
ATOM 2145 N N . GLU A 1 288 ? -1.912 -6.685 11.673 1.00 73.50 288 GLU A N 1
ATOM 2146 C CA . GLU A 1 288 ? -2.951 -7.324 12.492 1.00 73.50 288 GLU A CA 1
ATOM 2147 C C . GLU A 1 288 ? -2.428 -7.591 13.906 1.00 73.50 288 GLU A C 1
ATOM 2149 O O . GLU A 1 288 ? -1.284 -8.008 14.088 1.00 73.50 288 GLU A O 1
ATOM 2154 N N . ALA A 1 289 ? -3.275 -7.355 14.901 1.00 71.56 289 ALA A N 1
ATOM 2155 C CA . ALA A 1 289 ? -3.045 -7.702 16.292 1.00 71.56 289 ALA A CA 1
ATOM 2156 C C . ALA A 1 289 ? -4.251 -8.453 16.847 1.00 71.56 289 ALA A C 1
ATOM 2158 O O . ALA A 1 289 ? -5.399 -8.106 16.563 1.00 71.56 289 ALA A O 1
ATOM 2159 N N . VAL A 1 290 ? -3.962 -9.461 17.665 1.00 76.44 290 VAL A N 1
ATOM 2160 C CA . VAL A 1 290 ? -4.960 -10.286 18.341 1.00 76.44 290 VAL A CA 1
ATOM 2161 C C . VAL A 1 290 ? -4.717 -10.205 19.840 1.00 76.44 290 VAL A C 1
ATOM 2163 O O . VAL A 1 290 ? -3.573 -10.313 20.288 1.00 76.44 290 VAL A O 1
ATOM 2166 N N . PHE A 1 291 ? -5.773 -9.982 20.612 1.00 76.81 291 PHE A N 1
ATOM 2167 C CA . PHE A 1 291 ? -5.719 -10.000 22.070 1.00 76.81 291 PHE A CA 1
ATOM 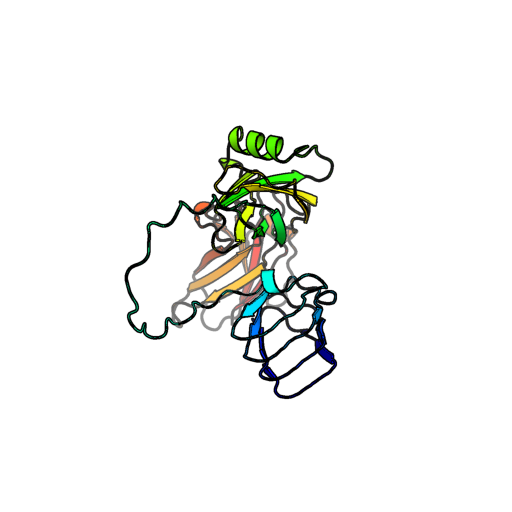2168 C C . PHE A 1 291 ? -7.018 -10.548 22.649 1.00 76.81 291 PHE A C 1
ATOM 2170 O O . PHE A 1 291 ? -8.075 -10.443 22.032 1.00 76.81 291 PHE A O 1
ATOM 2177 N N . ASN A 1 292 ? -6.927 -11.088 23.862 1.00 81.19 292 ASN A N 1
ATOM 2178 C CA . ASN A 1 292 ? -8.064 -11.685 24.547 1.00 81.19 292 ASN A CA 1
ATOM 2179 C C . ASN A 1 292 ? -8.536 -10.789 25.688 1.00 81.19 292 ASN A C 1
ATOM 2181 O O . ASN A 1 292 ? -7.729 -10.212 26.425 1.00 81.19 292 ASN A O 1
ATOM 2185 N N . ILE A 1 293 ? -9.852 -10.694 25.834 1.00 83.25 293 ILE A N 1
ATOM 2186 C CA . ILE A 1 293 ? -10.521 -10.053 26.960 1.00 83.25 293 ILE A CA 1
ATOM 2187 C C . ILE A 1 293 ? -11.178 -11.160 27.778 1.00 83.25 293 ILE A C 1
ATOM 2189 O O . ILE A 1 293 ? -12.023 -11.882 27.262 1.00 83.25 293 ILE A O 1
ATOM 2193 N N . ASN A 1 294 ? -10.791 -11.272 29.047 1.00 83.94 294 ASN A N 1
ATOM 2194 C CA . ASN A 1 294 ? -11.277 -12.299 29.972 1.00 83.94 294 ASN A CA 1
ATOM 2195 C C . ASN A 1 294 ? -12.298 -11.725 30.964 1.00 83.94 294 ASN A C 1
ATOM 2197 O O . ASN A 1 294 ? -12.342 -10.510 31.180 1.00 83.94 294 ASN A O 1
ATOM 2201 N N . ASN A 1 295 ? -13.014 -12.606 31.669 1.00 80.94 295 ASN A N 1
ATOM 2202 C CA . ASN A 1 295 ? -14.034 -12.281 32.671 1.00 80.94 295 ASN A CA 1
ATOM 2203 C C . ASN A 1 295 ? -15.246 -11.508 32.115 1.00 80.94 295 ASN A C 1
ATOM 2205 O O . ASN A 1 295 ? -15.794 -10.627 32.786 1.00 80.94 295 ASN A O 1
ATOM 2209 N N . ILE A 1 296 ? -15.679 -11.825 30.893 1.00 81.25 296 ILE A N 1
ATOM 2210 C CA . ILE A 1 296 ? -16.914 -11.289 30.308 1.00 81.25 296 ILE A CA 1
ATOM 2211 C C . ILE A 1 296 ? -18.126 -11.977 30.947 1.00 81.25 296 ILE A C 1
ATOM 2213 O O . ILE A 1 296 ? -18.236 -13.200 30.940 1.00 81.25 296 ILE A O 1
ATOM 2217 N N . ALA A 1 297 ? -19.058 -11.199 31.508 1.00 78.44 297 ALA A N 1
ATOM 2218 C CA . ALA A 1 297 ? -20.238 -11.764 32.158 1.00 78.44 297 ALA A CA 1
ATOM 2219 C C . ALA A 1 297 ? -21.278 -12.233 31.116 1.00 78.44 297 ALA A C 1
ATOM 2221 O O . ALA A 1 297 ? -21.721 -11.413 30.301 1.00 78.44 297 ALA A O 1
ATOM 2222 N N . PRO A 1 298 ? -21.751 -13.497 31.175 1.00 73.19 298 PRO A N 1
ATOM 2223 C CA . PRO A 1 298 ? -22.747 -14.008 30.237 1.00 73.19 298 PRO A CA 1
ATOM 2224 C C . PRO A 1 298 ? -24.021 -13.155 30.200 1.00 73.19 298 PRO A C 1
ATOM 2226 O O . PRO A 1 298 ? -24.550 -12.750 31.238 1.00 73.19 298 PRO A O 1
ATOM 2229 N N . GLY A 1 299 ? -24.527 -12.882 28.993 1.00 73.38 299 GLY A N 1
ATOM 2230 C CA . GLY A 1 299 ? -25.758 -12.111 28.773 1.00 73.38 299 GLY A CA 1
ATOM 2231 C C . GLY A 1 299 ? -25.652 -10.608 29.063 1.00 73.38 299 GLY A C 1
ATOM 2232 O O . GLY A 1 299 ? -26.661 -9.902 28.994 1.00 73.38 299 GLY A O 1
ATOM 2233 N N . THR A 1 300 ? -24.457 -10.103 29.383 1.00 80.50 300 THR A N 1
ATOM 2234 C CA . THR A 1 300 ? -24.206 -8.668 29.542 1.00 80.50 300 THR A CA 1
ATOM 2235 C C . THR A 1 300 ? -23.748 -8.081 28.216 1.00 80.50 300 THR A C 1
ATOM 2237 O O . THR A 1 300 ? -22.824 -8.588 27.591 1.00 80.50 300 THR A O 1
ATOM 2240 N N . ARG A 1 301 ? -24.382 -6.985 27.792 1.00 81.75 301 ARG A N 1
ATOM 2241 C CA . ARG A 1 301 ? -23.954 -6.241 26.605 1.00 81.75 301 ARG A CA 1
ATOM 2242 C C . ARG A 1 301 ? -22.807 -5.317 26.959 1.00 81.75 301 ARG A C 1
ATOM 2244 O O . ARG A 1 301 ? -22.918 -4.540 27.910 1.00 81.75 301 ARG A O 1
ATOM 2251 N N . TYR A 1 302 ? -21.768 -5.344 26.140 1.00 83.81 302 TYR A N 1
ATOM 2252 C CA . TYR A 1 302 ? -20.628 -4.457 26.297 1.00 83.81 302 TYR A CA 1
ATOM 2253 C C . TYR A 1 302 ? -20.395 -3.630 25.037 1.00 83.81 302 TYR A C 1
ATOM 2255 O O . TYR A 1 302 ? -20.758 -4.002 23.920 1.00 83.81 302 TYR A O 1
ATOM 2263 N N . ARG A 1 303 ? -19.743 -2.489 25.227 1.00 84.06 303 ARG A N 1
ATOM 2264 C CA . ARG A 1 303 ? -19.019 -1.788 24.176 1.00 84.06 303 ARG A CA 1
ATOM 2265 C C . ARG A 1 303 ? -17.536 -1.971 24.416 1.00 84.06 303 ARG A C 1
ATOM 2267 O O . ARG A 1 303 ? -17.034 -1.633 25.488 1.00 84.06 303 ARG A O 1
ATOM 2274 N N . LEU A 1 304 ? -16.856 -2.482 23.402 1.00 83.88 304 LEU A N 1
ATOM 2275 C CA . LEU A 1 304 ? -15.409 -2.504 23.349 1.00 83.88 304 LEU A CA 1
ATOM 2276 C C . LEU A 1 304 ? -14.918 -1.262 22.615 1.00 83.88 304 LEU A C 1
ATOM 2278 O O . LEU A 1 304 ? -15.372 -0.956 21.515 1.00 83.88 304 LEU A O 1
ATOM 2282 N N . LEU A 1 305 ? -13.988 -0.565 23.242 1.00 84.81 305 LEU A N 1
ATOM 2283 C CA . LEU A 1 305 ? -13.327 0.621 22.732 1.00 84.81 305 LEU A CA 1
ATOM 2284 C C . LEU A 1 305 ? -11.903 0.225 22.403 1.00 84.81 305 LEU A C 1
ATOM 2286 O O . LEU A 1 305 ? -11.245 -0.382 23.244 1.00 84.81 305 LEU A O 1
ATOM 2290 N N . VAL A 1 306 ? -11.430 0.564 21.212 1.00 84.38 306 VAL A N 1
ATOM 2291 C CA . VAL A 1 306 ? -10.069 0.245 20.776 1.00 84.38 306 VAL A CA 1
ATOM 2292 C C . VAL A 1 306 ? -9.428 1.481 20.169 1.00 84.38 306 VAL A C 1
ATOM 2294 O O . VAL A 1 306 ? -10.032 2.141 19.327 1.00 84.38 306 VAL A O 1
ATOM 2297 N N . ALA A 1 307 ? -8.191 1.760 20.563 1.00 85.69 307 ALA A N 1
ATOM 2298 C CA . ALA A 1 307 ? -7.344 2.774 19.952 1.00 85.69 307 ALA A CA 1
ATOM 2299 C C . ALA A 1 307 ? -5.923 2.232 19.767 1.00 85.69 307 ALA A C 1
ATOM 2301 O O . ALA A 1 307 ? -5.459 1.388 20.536 1.00 85.69 307 ALA A O 1
ATOM 2302 N N . ALA A 1 308 ? -5.226 2.729 18.751 1.00 84.69 308 ALA A N 1
ATOM 2303 C CA . ALA A 1 308 ? -3.829 2.417 18.497 1.00 84.69 308 ALA A CA 1
ATOM 2304 C C . ALA A 1 308 ? -2.972 3.679 18.644 1.00 84.69 308 ALA A C 1
ATOM 2306 O O . ALA A 1 308 ? -3.406 4.764 18.279 1.00 84.69 308 ALA A O 1
ATOM 2307 N N . GLU A 1 309 ? -1.759 3.539 19.160 1.00 84.38 309 GLU A N 1
ATOM 2308 C CA . GLU A 1 309 ? -0.760 4.602 19.269 1.00 84.38 309 GLU A CA 1
ATOM 2309 C C . GLU A 1 309 ? 0.463 4.239 18.433 1.00 84.38 309 GLU A C 1
ATOM 2311 O O . GLU A 1 309 ? 1.010 3.145 18.590 1.00 84.38 309 GLU A O 1
ATOM 2316 N N . ASP A 1 310 ? 0.896 5.142 17.560 1.00 78.50 310 ASP A N 1
ATOM 2317 C CA . ASP A 1 310 ? 2.089 4.953 16.739 1.00 78.50 310 ASP A CA 1
ATOM 2318 C C . ASP A 1 310 ? 3.394 5.286 17.501 1.00 78.50 310 ASP A C 1
ATOM 2320 O O . ASP A 1 310 ? 3.400 5.678 18.669 1.00 78.50 310 ASP A O 1
ATOM 2324 N N . ARG A 1 311 ? 4.550 5.157 16.835 1.00 70.31 311 ARG A N 1
ATOM 2325 C CA . ARG A 1 311 ? 5.863 5.486 17.430 1.00 70.31 311 ARG A CA 1
ATOM 2326 C C . ARG A 1 311 ? 6.087 6.978 17.712 1.00 70.31 311 ARG A C 1
ATOM 2328 O O . ARG A 1 311 ? 7.105 7.317 18.313 1.00 70.31 311 ARG A O 1
ATOM 2335 N N . LYS A 1 312 ? 5.215 7.860 17.227 1.00 72.56 312 LYS A N 1
ATOM 2336 C CA . LYS A 1 312 ? 5.267 9.312 17.440 1.00 72.56 312 LYS A CA 1
ATOM 2337 C C . LYS A 1 312 ? 4.240 9.765 18.484 1.00 72.56 312 LYS A C 1
ATOM 2339 O O . LYS A 1 312 ? 3.949 10.957 18.564 1.00 72.56 312 LYS A O 1
ATOM 2344 N N . ASP A 1 313 ? 3.705 8.828 19.268 1.00 73.75 313 ASP A N 1
ATOM 2345 C CA . ASP A 1 313 ? 2.680 9.041 20.292 1.00 73.75 313 ASP A CA 1
ATOM 2346 C C . ASP A 1 313 ? 1.343 9.578 19.737 1.00 73.75 313 ASP A C 1
ATOM 2348 O O . ASP A 1 313 ? 0.511 10.102 20.496 1.00 73.75 313 ASP A O 1
ATOM 2352 N N . LYS A 1 314 ? 1.114 9.442 18.421 1.00 76.38 314 LYS A N 1
ATOM 2353 C CA . LYS A 1 314 ? -0.140 9.801 17.757 1.00 76.38 314 LYS A CA 1
ATOM 2354 C C . LYS A 1 314 ? -1.143 8.671 17.942 1.00 76.38 314 LYS A C 1
ATOM 2356 O O . LYS A 1 314 ? -0.842 7.506 17.690 1.00 76.38 314 LYS A O 1
ATOM 2361 N N . LEU A 1 315 ? -2.347 9.028 18.377 1.00 82.31 315 LEU A N 1
ATOM 2362 C CA . LEU A 1 315 ? -3.445 8.088 18.578 1.00 82.31 315 LEU A CA 1
ATOM 2363 C C . LEU A 1 315 ? -4.345 8.025 17.345 1.00 82.31 315 LEU A C 1
ATOM 2365 O O . LEU A 1 315 ? -4.665 9.057 16.756 1.00 82.31 315 LEU A O 1
ATOM 2369 N N . SER A 1 316 ? -4.782 6.818 16.997 1.00 79.56 316 SER A N 1
ATOM 2370 C CA . SER A 1 316 ? -5.887 6.609 16.068 1.00 79.56 316 SER A CA 1
ATOM 2371 C C . SER A 1 316 ? -7.204 7.088 16.679 1.00 79.56 316 SER A C 1
ATOM 2373 O O . SER A 1 316 ? -7.333 7.227 17.899 1.00 79.56 316 SER A O 1
ATOM 2375 N N . ASP A 1 317 ? -8.225 7.222 15.835 1.00 76.19 317 ASP A N 1
ATOM 2376 C CA . ASP A 1 317 ? -9.605 7.308 16.308 1.00 76.19 317 ASP A CA 1
ATOM 2377 C C . ASP A 1 317 ? -9.971 6.095 17.176 1.00 76.19 317 ASP A C 1
ATOM 2379 O O . ASP A 1 317 ? -9.425 4.995 17.009 1.00 76.19 317 ASP A O 1
ATOM 2383 N N . VAL A 1 318 ? -10.912 6.308 18.100 1.00 74.06 318 VAL A N 1
ATOM 2384 C CA . VAL A 1 318 ? -11.460 5.251 18.953 1.00 74.06 318 VAL A CA 1
ATOM 2385 C C . VAL A 1 318 ? -12.532 4.492 18.180 1.00 74.06 318 VAL A C 1
ATOM 2387 O O . VAL A 1 318 ? -13.558 5.051 17.788 1.00 74.06 318 VAL A O 1
ATOM 2390 N N . PHE A 1 319 ? -12.316 3.195 17.994 1.00 74.31 319 PHE A N 1
ATOM 2391 C CA . PHE A 1 319 ? -13.284 2.300 17.373 1.00 74.31 319 PHE A CA 1
ATOM 2392 C C . PHE A 1 319 ? -14.154 1.642 18.433 1.00 74.31 319 PHE A C 1
ATOM 2394 O O . PHE A 1 319 ? -13.652 1.136 19.434 1.00 74.31 319 PHE A O 1
ATOM 2401 N N . VAL A 1 320 ? -15.463 1.643 18.185 1.00 72.81 320 VAL A N 1
ATOM 2402 C CA . VAL A 1 320 ? -16.467 1.088 19.094 1.00 72.81 320 VAL A CA 1
ATOM 2403 C C . VAL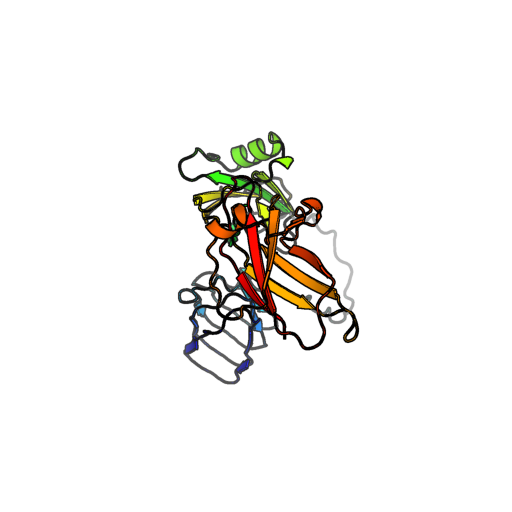 A 1 320 ? -17.064 -0.168 18.476 1.00 72.81 320 VAL A C 1
ATOM 2405 O O . VAL A 1 320 ? -17.709 -0.105 17.429 1.00 72.81 320 VAL A O 1
ATOM 2408 N N . LEU A 1 321 ? -16.882 -1.300 19.146 1.00 70.56 321 LEU A N 1
ATOM 2409 C CA . LEU A 1 321 ? -17.457 -2.585 18.772 1.00 70.56 321 LEU A CA 1
ATOM 2410 C C . LEU A 1 321 ? -18.571 -2.968 19.755 1.00 70.56 321 LEU A C 1
ATOM 2412 O O . LEU A 1 321 ? -18.320 -3.020 20.964 1.00 70.56 321 LEU A O 1
ATOM 2416 N N . PRO A 1 322 ? -19.798 -3.243 19.278 1.00 72.88 322 PRO A N 1
ATOM 2417 C CA . PRO A 1 322 ? -20.817 -3.860 20.111 1.00 72.88 322 PRO A CA 1
ATOM 2418 C C . PRO A 1 322 ? -20.462 -5.334 20.343 1.00 72.88 322 PRO A C 1
ATOM 2420 O O . PRO A 1 322 ? -20.275 -6.090 19.389 1.00 72.88 322 PRO A O 1
ATOM 2423 N N . LEU A 1 323 ? -20.381 -5.724 21.611 1.00 73.19 323 LEU A N 1
ATOM 2424 C CA . LEU A 1 323 ? -20.282 -7.115 22.040 1.00 73.19 323 LEU A CA 1
ATOM 2425 C C . LEU A 1 323 ? -21.668 -7.530 22.542 1.00 73.19 323 LEU A C 1
ATOM 2427 O O . LEU A 1 323 ? -22.148 -6.999 23.554 1.00 73.19 323 LEU A O 1
ATOM 2431 N N . GLU A 1 324 ? -22.324 -8.407 21.780 1.00 67.94 324 GLU A N 1
ATOM 2432 C CA . GLU A 1 324 ? -23.690 -8.892 22.028 1.00 67.94 324 GLU A CA 1
ATOM 2433 C C . GLU A 1 324 ? -23.732 -10.386 22.336 1.00 67.94 324 GLU A C 1
ATOM 2435 O O . GLU A 1 324 ? -22.968 -11.144 21.699 1.00 67.94 324 GLU A O 1
#

Foldseek 3Di:
DEDEEEEAEDEDEDADEDDEAEYEYPEEYQEYEYAYAYAEEYEYEYQYEYEEYEDVRHDHLYHYAYEYNYHYQYYNNHGCVLRYQDDPDDDDDDDDDDDDDDDDPDDPDDAAKDFPDWRWDAFAFKIKIKIFMGLFQKKWKAKDFPPDDDQPWQVSSVVPLVVDDCVCQRTHMFTADSRITMGMRGRHHGQTKIKMWMWGAHPVRDIHTIDIDIDHHHHKAWPDKDWDDPDLPFQKIKIKIFISHLAKKWKKKAKDLPPPDDDWQVCLVVDPRIDGFDIRDSPPSGRMDMDMDGRHDPPRKIWMWMWMAGPVRDIHGIDIDIDD